Protein AF-A0A6M8VZ41-F1 (afdb_monomer_lite)

Radius of gyration: 33.13 Å; chains: 1; bounding box: 97×58×96 Å

pLDDT: mean 75.39, std 27.72, range [28.45, 98.19]

Structure (mmCIF, N/CA/C/O backbone):
data_AF-A0A6M8VZ41-F1
#
_entry.id   AF-A0A6M8VZ41-F1
#
loop_
_atom_site.group_PDB
_atom_site.id
_atom_site.type_symbol
_atom_site.label_atom_id
_atom_site.label_alt_id
_atom_site.label_comp_id
_atom_site.label_asym_id
_atom_site.label_entity_id
_atom_site.label_seq_id
_atom_site.pdbx_PDB_ins_code
_atom_site.Cartn_x
_atom_site.Cartn_y
_atom_site.Cartn_z
_atom_site.occupancy
_atom_site.B_iso_or_equiv
_atom_site.auth_seq_id
_atom_site.auth_comp_id
_atom_site.auth_asym_id
_atom_site.auth_atom_id
_atom_site.pdbx_PDB_model_num
ATOM 1 N N . MET A 1 1 ? 5.183 15.538 -1.227 1.00 64.31 1 MET A N 1
ATOM 2 C CA . MET A 1 1 ? 4.235 16.646 -0.982 1.00 64.31 1 MET A CA 1
ATOM 3 C C . MET A 1 1 ? 2.904 15.976 -0.745 1.00 64.31 1 MET A C 1
ATOM 5 O O . MET A 1 1 ? 2.583 15.082 -1.517 1.00 64.31 1 MET A O 1
ATOM 9 N N . GLN A 1 2 ? 2.207 16.305 0.338 1.00 82.00 2 GLN A N 1
ATOM 10 C CA . GLN A 1 2 ? 0.874 15.749 0.572 1.00 82.00 2 GLN A CA 1
ATOM 11 C C . GLN A 1 2 ? -0.139 16.524 -0.270 1.00 82.00 2 GLN A C 1
ATOM 13 O O . GLN A 1 2 ? -0.087 17.755 -0.296 1.00 82.00 2 GLN A O 1
ATOM 18 N N . SER A 1 3 ? -1.007 15.808 -0.988 1.00 90.31 3 SER A N 1
ATOM 19 C CA . SER A 1 3 ? -2.129 16.434 -1.692 1.00 90.31 3 SER A CA 1
ATOM 20 C C . SER A 1 3 ? -3.183 16.871 -0.674 1.00 90.31 3 SER A C 1
ATOM 22 O O . SER A 1 3 ? -3.315 16.272 0.396 1.00 90.31 3 SER A O 1
ATOM 24 N N . LYS A 1 4 ? -3.918 17.932 -1.016 1.00 93.25 4 LYS A N 1
ATOM 25 C CA . LYS A 1 4 ? -5.078 18.419 -0.258 1.00 93.25 4 LYS A CA 1
ATOM 26 C C . LYS A 1 4 ? -6.401 17.861 -0.797 1.00 93.25 4 LYS A C 1
ATOM 28 O O . LYS A 1 4 ? -7.455 18.232 -0.291 1.00 93.25 4 LYS A O 1
ATOM 33 N N . ALA A 1 5 ? -6.355 17.003 -1.818 1.00 94.06 5 ALA A N 1
ATOM 34 C CA . ALA A 1 5 ? -7.535 16.383 -2.392 1.00 94.06 5 ALA A CA 1
ATOM 35 C C . ALA A 1 5 ? -8.295 15.570 -1.335 1.00 94.06 5 ALA A C 1
ATOM 37 O O . ALA A 1 5 ? -7.717 14.767 -0.603 1.00 94.06 5 ALA A O 1
ATOM 38 N N . THR A 1 6 ? -9.609 15.768 -1.288 1.00 94.50 6 THR A N 1
ATOM 39 C CA . THR A 1 6 ? -10.521 15.055 -0.383 1.00 94.50 6 THR A CA 1
ATOM 40 C C . THR A 1 6 ? -11.146 13.824 -1.035 1.00 94.50 6 THR A C 1
ATOM 42 O O . THR A 1 6 ? -11.677 12.965 -0.336 1.00 94.50 6 THR A O 1
ATOM 45 N N . THR A 1 7 ? -11.047 13.696 -2.363 1.00 96.94 7 THR A N 1
ATOM 46 C CA . THR A 1 7 ? -11.546 12.550 -3.133 1.00 96.94 7 THR A CA 1
ATOM 47 C C . THR A 1 7 ? -10.451 11.941 -4.000 1.00 96.94 7 THR A C 1
ATOM 49 O O 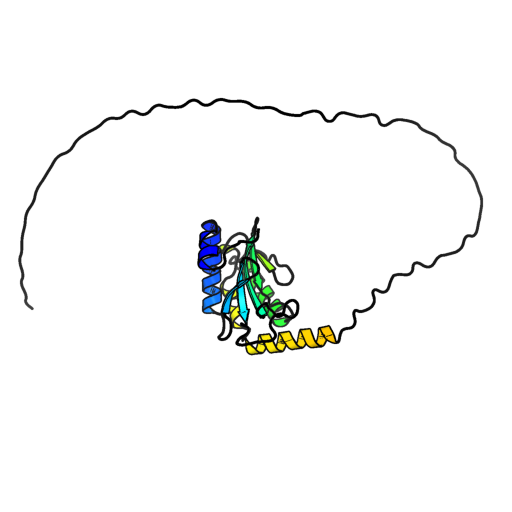. THR A 1 7 ? -9.504 12.620 -4.411 1.00 96.94 7 THR A O 1
ATOM 52 N N . VAL A 1 8 ? -10.592 10.650 -4.309 1.00 97.12 8 VAL A N 1
ATOM 53 C CA . VAL A 1 8 ? -9.652 9.917 -5.169 1.00 97.12 8 VAL A CA 1
ATOM 54 C C . VAL A 1 8 ? -9.641 10.505 -6.578 1.00 97.12 8 VAL A C 1
ATOM 56 O O . VAL A 1 8 ? -8.588 10.654 -7.191 1.00 97.12 8 VAL A O 1
ATOM 59 N N . GLU A 1 9 ? -10.803 10.900 -7.088 1.00 97.12 9 GLU A N 1
ATOM 60 C CA . GLU A 1 9 ? -10.950 11.504 -8.407 1.00 97.12 9 GLU A CA 1
ATOM 61 C C . GLU A 1 9 ? -10.236 12.858 -8.482 1.00 97.12 9 GLU A C 1
ATOM 63 O O . GLU A 1 9 ? -9.557 13.135 -9.471 1.00 97.12 9 GLU A O 1
ATOM 68 N N . ALA A 1 10 ? -10.357 13.693 -7.443 1.00 97.12 10 ALA A N 1
ATOM 69 C CA . ALA A 1 10 ? -9.621 14.952 -7.359 1.00 97.12 10 ALA A CA 1
ATOM 70 C C . ALA A 1 10 ? -8.110 14.700 -7.276 1.00 97.12 10 ALA A C 1
ATOM 72 O O . ALA A 1 10 ? -7.350 15.314 -8.022 1.00 97.12 10 ALA A O 1
ATOM 73 N N . TYR A 1 11 ? -7.685 13.728 -6.461 1.00 97.56 11 TYR A N 1
ATOM 74 C CA . TYR A 1 11 ? -6.278 13.348 -6.346 1.00 97.56 11 TYR A CA 1
ATOM 75 C C . TYR A 1 11 ? -5.686 12.943 -7.697 1.00 97.56 11 TYR A C 1
ATOM 77 O O . TYR A 1 11 ? -4.659 13.474 -8.107 1.00 97.56 11 TYR A O 1
ATOM 85 N N . LEU A 1 12 ? -6.357 12.049 -8.430 1.00 97.12 12 LEU A N 1
ATOM 86 C CA . LEU A 1 12 ? -5.912 11.608 -9.753 1.00 97.12 12 LEU A CA 1
ATOM 87 C C . LEU A 1 12 ? -5.832 12.776 -10.743 1.00 97.12 12 LEU A C 1
ATOM 89 O O . LEU A 1 12 ? -4.863 12.863 -11.497 1.00 97.12 12 LEU A O 1
ATOM 93 N N . LYS A 1 13 ? -6.800 13.703 -10.714 1.00 97.06 13 LYS A N 1
ATOM 94 C CA . LYS A 1 13 ? -6.821 14.897 -11.578 1.00 97.06 13 LYS A CA 1
ATOM 95 C C . LYS A 1 13 ? -5.659 15.861 -11.325 1.00 97.06 13 LYS A C 1
ATOM 97 O O . LYS A 1 13 ? -5.242 16.528 -12.270 1.00 97.06 13 LYS A O 1
ATOM 102 N N . GLU A 1 14 ? -5.129 15.922 -10.107 1.00 95.88 14 GLU A N 1
ATOM 103 C CA . GLU A 1 14 ? -3.967 16.755 -9.760 1.00 95.88 14 GLU A CA 1
ATOM 104 C C . GLU A 1 14 ? -2.632 16.149 -10.224 1.00 95.88 14 GLU A C 1
ATOM 106 O O . GLU A 1 14 ? -1.632 16.861 -10.339 1.00 95.88 14 GLU A O 1
ATOM 111 N N . LEU A 1 15 ? -2.582 14.839 -10.489 1.00 95.81 15 LEU A N 1
ATOM 112 C CA . LEU A 1 15 ? -1.337 14.173 -10.864 1.00 95.81 15 LEU A CA 1
ATOM 113 C C . LEU A 1 15 ? -0.916 14.506 -12.305 1.00 95.81 15 LEU A C 1
ATOM 115 O O . LEU A 1 15 ? -1.772 14.514 -13.199 1.00 95.81 15 LEU A O 1
ATOM 119 N N . PRO A 1 16 ? 0.399 14.662 -12.560 1.00 95.75 16 PRO A N 1
ATOM 120 C CA . PRO A 1 16 ? 0.960 14.604 -13.908 1.00 95.75 16 PRO A CA 1
ATOM 121 C C . PRO A 1 16 ? 0.505 13.344 -14.654 1.00 95.75 16 PRO A C 1
ATOM 123 O O . PRO A 1 16 ? 0.283 12.301 -14.035 1.00 95.75 16 PRO A O 1
ATOM 126 N N . GLU A 1 17 ? 0.352 13.441 -15.974 1.00 96.00 17 GLU A N 1
ATOM 127 C CA . GLU A 1 17 ? -0.266 12.393 -16.797 1.00 96.00 17 GLU A CA 1
ATOM 128 C C . GLU A 1 17 ? 0.435 11.030 -16.670 1.00 96.00 17 GLU A C 1
ATOM 130 O O . GLU A 1 17 ? -0.224 10.005 -16.494 1.00 96.00 17 GLU A O 1
ATOM 135 N N . ASP A 1 18 ? 1.767 11.019 -16.700 1.00 94.06 18 ASP A N 1
ATOM 136 C CA . ASP A 1 18 ? 2.601 9.823 -16.549 1.00 94.06 18 ASP A CA 1
ATOM 137 C C . ASP A 1 18 ? 2.341 9.115 -15.211 1.00 94.06 18 ASP A C 1
ATOM 139 O O . ASP A 1 18 ? 2.127 7.902 -15.154 1.00 94.06 18 ASP A O 1
ATOM 143 N N . ARG A 1 19 ? 2.275 9.889 -14.126 1.00 96.62 19 ARG A N 1
ATOM 144 C CA . ARG A 1 19 ? 2.028 9.364 -12.780 1.00 96.62 19 ARG A CA 1
ATOM 145 C C . ARG A 1 19 ? 0.590 8.925 -12.591 1.00 96.62 19 ARG A C 1
ATOM 147 O O . ARG A 1 19 ? 0.341 7.910 -11.948 1.00 96.62 19 ARG A O 1
ATOM 154 N N . ARG A 1 20 ? -0.358 9.669 -13.160 1.00 97.06 20 ARG A N 1
ATOM 155 C CA . ARG A 1 20 ? -1.779 9.319 -13.137 1.00 97.06 20 ARG A CA 1
ATOM 156 C C . ARG A 1 20 ? -2.000 7.952 -13.766 1.00 97.06 20 ARG A C 1
ATOM 158 O O . ARG A 1 20 ? -2.603 7.105 -13.120 1.00 97.06 20 ARG A O 1
ATOM 165 N N . LYS A 1 21 ? -1.434 7.703 -14.953 1.00 97.06 21 LYS A N 1
ATOM 166 C CA . LYS A 1 21 ? -1.529 6.405 -15.643 1.00 97.06 21 LYS A CA 1
ATOM 167 C C . LYS A 1 21 ? -1.010 5.256 -14.777 1.00 97.06 21 LYS A C 1
ATOM 169 O O . LYS A 1 21 ? -1.690 4.241 -14.630 1.00 97.06 21 LYS A O 1
ATOM 174 N N . ALA A 1 22 ? 0.158 5.427 -14.158 1.00 97.06 22 ALA A N 1
ATOM 175 C CA . ALA A 1 22 ? 0.736 4.410 -13.282 1.00 97.06 22 ALA A CA 1
ATOM 176 C C . ALA A 1 22 ? -0.132 4.143 -12.036 1.00 97.06 22 ALA A C 1
ATOM 178 O O . ALA A 1 22 ? -0.428 2.991 -11.715 1.00 97.06 22 ALA A O 1
ATOM 179 N N . ILE A 1 23 ? -0.588 5.198 -11.354 1.00 97.50 23 ILE A N 1
ATOM 180 C CA . ILE A 1 23 ? -1.432 5.078 -10.157 1.00 97.50 23 ILE A CA 1
ATOM 181 C C . ILE A 1 23 ? -2.812 4.499 -10.499 1.00 97.50 23 ILE A C 1
ATOM 183 O O . ILE A 1 23 ? -3.323 3.678 -9.744 1.00 97.50 23 ILE A O 1
ATOM 187 N N . GLU A 1 24 ? -3.406 4.853 -11.639 1.00 97.94 24 GLU A N 1
ATOM 188 C CA . GLU A 1 24 ? -4.673 4.276 -12.104 1.00 97.94 24 GLU A CA 1
ATOM 189 C C . GLU A 1 24 ? -4.548 2.787 -12.434 1.00 97.94 24 GLU A C 1
ATOM 191 O O . GLU A 1 24 ? -5.447 2.011 -12.105 1.00 97.94 24 GLU A O 1
ATOM 196 N N . ALA A 1 25 ? -3.441 2.364 -13.049 1.00 98.00 25 ALA A N 1
ATOM 197 C CA . ALA A 1 25 ? -3.182 0.951 -13.310 1.00 98.00 25 ALA A CA 1
ATOM 198 C C . ALA A 1 25 ? -3.092 0.152 -12.002 1.00 98.00 25 ALA A C 1
ATOM 200 O O . ALA A 1 25 ? -3.750 -0.879 -11.854 1.00 98.00 25 ALA A O 1
ATOM 201 N N . LEU A 1 26 ? -2.365 0.673 -11.014 1.00 97.94 26 LEU A N 1
ATOM 202 C CA . LEU A 1 26 ? -2.297 0.078 -9.680 1.00 97.94 26 LEU A CA 1
ATOM 203 C C . LEU A 1 26 ? -3.656 0.082 -8.983 1.00 97.94 26 LEU A C 1
ATOM 205 O O . LEU A 1 26 ? -4.070 -0.940 -8.447 1.00 97.94 26 LEU A O 1
ATOM 209 N N . ARG A 1 27 ? -4.405 1.184 -9.054 1.00 97.88 27 ARG A N 1
ATOM 210 C CA . ARG A 1 27 ? -5.765 1.267 -8.508 1.00 97.88 27 ARG A CA 1
ATOM 211 C C . ARG A 1 27 ? -6.666 0.167 -9.071 1.00 97.88 27 ARG A C 1
ATOM 213 O O . ARG A 1 27 ? -7.399 -0.464 -8.316 1.00 97.88 27 ARG A O 1
ATOM 220 N N . LYS A 1 28 ? -6.589 -0.118 -10.376 1.00 98.19 28 LYS A N 1
ATOM 221 C CA . LYS A 1 28 ? -7.338 -1.227 -10.996 1.00 98.19 28 LYS A CA 1
ATOM 222 C C . LYS A 1 28 ? -6.946 -2.583 -10.404 1.00 98.19 28 LYS A C 1
ATOM 224 O O . LYS A 1 28 ? -7.830 -3.381 -10.100 1.00 98.19 28 LYS A O 1
ATOM 229 N N . VAL A 1 29 ? -5.650 -2.833 -10.203 1.00 98.06 29 VAL A N 1
ATOM 230 C CA . VAL A 1 29 ? -5.152 -4.068 -9.568 1.00 98.06 29 VAL A CA 1
ATOM 231 C C . VAL A 1 29 ? -5.687 -4.204 -8.148 1.00 98.06 29 VAL A C 1
ATOM 233 O O . VAL A 1 29 ? -6.176 -5.270 -7.785 1.00 98.06 29 VAL A O 1
ATOM 236 N N . PHE A 1 30 ? -5.654 -3.128 -7.366 1.00 96.50 30 PHE A N 1
ATOM 237 C CA . PHE A 1 30 ? -6.191 -3.122 -6.011 1.00 96.50 30 PHE A CA 1
ATOM 238 C C . PHE A 1 30 ? -7.685 -3.426 -6.020 1.00 96.50 30 PHE A C 1
ATOM 240 O O . PHE A 1 30 ? -8.097 -4.417 -5.434 1.00 96.50 30 PHE A O 1
ATOM 247 N N . LYS A 1 31 ? -8.493 -2.662 -6.763 1.00 96.25 31 LYS A N 1
ATOM 248 C CA . LYS A 1 31 ? -9.952 -2.861 -6.814 1.00 96.25 31 LYS A CA 1
ATOM 249 C C . LYS A 1 31 ? -10.363 -4.255 -7.295 1.00 96.25 31 LYS A C 1
ATOM 251 O O . LYS A 1 31 ? -11.396 -4.749 -6.862 1.00 96.25 31 LYS A O 1
ATOM 256 N N . LYS A 1 32 ? -9.569 -4.896 -8.161 1.00 97.50 32 LYS A N 1
ATOM 257 C CA . LYS A 1 32 ? -9.812 -6.272 -8.624 1.00 97.50 32 LYS A CA 1
ATOM 258 C C . LYS A 1 32 ? -9.537 -7.328 -7.545 1.00 97.50 32 LYS A C 1
ATOM 260 O O . LYS A 1 32 ? -10.190 -8.365 -7.546 1.00 97.50 32 LYS A O 1
ATOM 265 N N . ASN A 1 33 ? -8.552 -7.097 -6.680 1.00 96.81 33 ASN A N 1
ATOM 266 C CA . ASN A 1 33 ? -8.045 -8.103 -5.739 1.00 96.81 33 ASN A CA 1
ATOM 267 C C . ASN A 1 33 ? -8.451 -7.851 -4.284 1.00 96.81 33 ASN A C 1
ATOM 269 O O . ASN A 1 33 ? -8.291 -8.732 -3.442 1.00 96.81 33 ASN A O 1
ATOM 273 N N . LEU A 1 34 ? -8.953 -6.658 -3.977 1.00 94.62 34 LEU A N 1
ATOM 274 C CA . LEU A 1 34 ? -9.337 -6.266 -2.633 1.00 94.62 34 LEU A CA 1
ATOM 275 C C . LEU A 1 34 ? -10.593 -7.030 -2.193 1.00 94.62 34 LEU A C 1
ATOM 277 O O . LEU A 1 34 ? -11.619 -7.016 -2.874 1.00 94.62 34 LEU A O 1
ATOM 281 N N . GLY A 1 35 ? -10.501 -7.706 -1.049 1.00 91.06 35 GLY A N 1
ATOM 282 C CA . GLY A 1 35 ? -11.610 -8.470 -0.483 1.00 91.06 35 GLY A CA 1
ATOM 283 C C . GLY A 1 35 ? -12.770 -7.592 0.003 1.00 91.06 35 GLY A C 1
ATOM 284 O O . GLY A 1 35 ? -12.635 -6.383 0.200 1.00 91.06 35 GLY A O 1
ATOM 285 N N . LYS A 1 36 ? -13.926 -8.220 0.253 1.00 93.38 36 LYS A N 1
ATOM 286 C CA . LYS A 1 36 ? -15.064 -7.555 0.906 1.00 93.38 36 LYS A CA 1
ATOM 287 C C . LYS A 1 36 ? -14.665 -7.067 2.304 1.00 93.38 36 LYS A C 1
ATOM 289 O O . LYS A 1 36 ? -13.917 -7.745 3.003 1.00 93.38 36 LYS A O 1
ATOM 294 N N . GLY A 1 37 ? -15.201 -5.916 2.710 1.00 94.44 37 GLY A N 1
ATOM 295 C CA . GLY A 1 37 ? -14.944 -5.304 4.019 1.00 94.44 37 GLY A CA 1
ATOM 296 C C . GLY A 1 37 ? -13.815 -4.273 4.031 1.00 94.44 37 GLY A C 1
ATOM 297 O O . GLY A 1 37 ? -13.681 -3.550 5.011 1.00 94.44 37 GLY A O 1
ATOM 298 N N . TYR A 1 38 ? -13.052 -4.145 2.947 1.00 97.25 38 TYR A N 1
ATOM 299 C CA . TYR A 1 38 ? -12.169 -3.000 2.743 1.00 97.25 38 TYR A CA 1
ATOM 300 C C . TYR A 1 38 ? -12.876 -1.885 1.973 1.00 97.25 38 TYR A C 1
ATOM 302 O O . TYR A 1 38 ? -13.781 -2.132 1.173 1.00 97.25 38 TYR A O 1
ATOM 310 N N . GLN A 1 39 ? -12.410 -0.657 2.172 1.00 97.12 39 GLN A N 1
ATOM 311 C CA . GLN A 1 39 ? -12.894 0.533 1.489 1.00 97.12 39 GLN A CA 1
ATOM 312 C C . GLN A 1 39 ? -11.726 1.333 0.901 1.00 97.12 39 GLN A C 1
ATOM 314 O O . GLN A 1 39 ? -10.623 1.342 1.446 1.00 97.12 39 GLN A O 1
ATOM 319 N N . GLU A 1 40 ? -11.981 1.988 -0.233 1.00 97.81 40 GLU A N 1
ATOM 320 C CA . GLU A 1 40 ? -11.080 2.950 -0.873 1.00 97.81 40 GLU A CA 1
ATOM 321 C C . GLU A 1 40 ? -11.468 4.376 -0.457 1.00 97.81 40 GLU A C 1
ATOM 323 O O . GLU A 1 40 ? -12.649 4.727 -0.439 1.00 97.81 40 GLU A O 1
ATOM 328 N N . GLY A 1 41 ? -10.475 5.216 -0.171 1.00 96.69 41 GLY A N 1
ATOM 329 C CA . GLY A 1 41 ? -10.687 6.631 0.118 1.00 96.69 41 GLY A CA 1
ATOM 330 C C . GLY A 1 41 ? -9.386 7.424 0.140 1.00 96.69 41 GLY A C 1
ATOM 331 O O . GLY A 1 41 ? -8.323 6.907 -0.196 1.00 96.69 41 GLY A O 1
ATOM 332 N N . MET A 1 42 ? -9.459 8.691 0.542 1.00 96.44 42 MET A N 1
ATOM 333 C CA . MET A 1 42 ? -8.262 9.493 0.796 1.00 96.44 42 MET A CA 1
ATOM 334 C C . MET A 1 42 ? -7.794 9.286 2.237 1.00 96.44 42 MET A C 1
ATOM 336 O O . MET A 1 42 ? -8.565 9.478 3.173 1.00 96.44 42 MET A O 1
ATOM 340 N N . GLN A 1 43 ? -6.522 8.924 2.420 1.00 93.06 43 GLN A N 1
ATOM 341 C CA . GLN A 1 43 ? -5.887 8.785 3.731 1.00 93.06 43 GLN A CA 1
ATOM 342 C C . GLN A 1 43 ? -4.484 9.395 3.683 1.00 93.06 43 GLN A C 1
ATOM 344 O O . GLN A 1 43 ? -3.732 9.151 2.744 1.00 93.06 43 GLN A O 1
ATOM 349 N N . TYR A 1 44 ? -4.122 10.227 4.665 1.00 90.50 44 TYR A N 1
ATOM 350 C CA . TYR A 1 44 ? -2.807 10.893 4.743 1.00 90.50 44 TYR A CA 1
ATOM 351 C C . TYR A 1 44 ? -2.371 11.656 3.465 1.00 90.50 44 TYR A C 1
ATOM 353 O O . TYR A 1 44 ? -1.176 11.761 3.168 1.00 90.50 44 TYR A O 1
ATOM 361 N N . GLY A 1 45 ? -3.329 12.207 2.706 1.00 93.25 45 GLY A N 1
ATOM 362 C CA . GLY A 1 45 ? -3.070 12.974 1.475 1.00 93.25 45 GLY A CA 1
ATOM 363 C C . GLY A 1 45 ? -2.718 12.120 0.249 1.00 93.25 45 GLY A C 1
ATOM 364 O O . GLY A 1 45 ? -2.069 12.612 -0.679 1.00 93.25 45 GLY A O 1
ATOM 365 N N . MET A 1 46 ? -3.098 10.842 0.262 1.00 95.19 46 MET A N 1
ATOM 366 C CA . MET A 1 46 ? -2.902 9.870 -0.816 1.00 95.19 46 MET A CA 1
ATOM 367 C C . MET A 1 46 ? -4.093 8.902 -0.888 1.00 95.19 46 MET A C 1
ATOM 369 O O . MET A 1 46 ? -4.949 8.909 -0.003 1.00 95.19 46 MET A O 1
ATOM 373 N N . ILE A 1 47 ? -4.161 8.073 -1.932 1.00 97.88 47 ILE A N 1
ATOM 374 C CA . ILE A 1 47 ? -5.194 7.033 -2.014 1.00 97.88 47 ILE A CA 1
ATOM 375 C C . ILE A 1 47 ? -4.865 5.975 -0.962 1.00 97.88 47 ILE A C 1
ATOM 377 O O . ILE A 1 47 ? -3.753 5.445 -0.947 1.00 97.88 47 ILE A O 1
ATOM 381 N N . GLY A 1 48 ? -5.820 5.678 -0.093 1.00 97.31 48 GLY A N 1
ATOM 382 C CA . GLY A 1 48 ? -5.733 4.665 0.946 1.00 97.31 48 GLY A CA 1
ATOM 383 C C . GLY A 1 48 ? -6.775 3.572 0.745 1.00 97.31 48 GLY A C 1
ATOM 384 O O . GLY A 1 48 ? -7.879 3.815 0.255 1.00 97.31 48 GLY A O 1
ATOM 385 N N . TYR A 1 49 ? -6.407 2.371 1.165 1.00 97.62 49 TYR A N 1
ATOM 386 C CA . TYR A 1 49 ? -7.293 1.230 1.321 1.00 97.62 49 TYR A CA 1
ATOM 387 C C . TYR A 1 49 ? -7.242 0.819 2.780 1.00 97.62 49 TYR A C 1
ATOM 389 O O . TYR A 1 49 ? -6.155 0.661 3.344 1.00 97.62 49 TYR A O 1
ATOM 397 N N . PHE A 1 50 ? -8.404 0.681 3.397 1.00 97.12 50 PHE A N 1
ATOM 398 C CA . PHE A 1 50 ? -8.513 0.529 4.842 1.00 97.12 50 PHE A CA 1
ATOM 399 C C . PHE A 1 50 ? -9.742 -0.288 5.222 1.00 97.12 50 PHE A C 1
ATOM 401 O O . PHE A 1 50 ? -10.657 -0.472 4.417 1.00 97.12 50 PHE A O 1
ATOM 408 N N . VAL A 1 51 ? -9.761 -0.774 6.459 1.00 97.44 51 VAL A N 1
ATOM 409 C CA . VAL A 1 51 ? -10.964 -1.344 7.071 1.00 97.44 51 VAL A CA 1
ATOM 410 C C . VAL A 1 51 ? -11.750 -0.197 7.716 1.00 97.44 51 VAL A C 1
ATOM 412 O O . VAL A 1 51 ? -11.199 0.483 8.586 1.00 97.44 51 VAL A O 1
ATOM 415 N N . PRO A 1 52 ? -12.995 0.074 7.289 1.00 97.38 52 PRO A N 1
ATOM 416 C CA . PRO A 1 52 ? -13.786 1.173 7.830 1.00 97.38 52 PRO A CA 1
ATOM 417 C C . PRO A 1 52 ? -14.250 0.878 9.263 1.00 97.38 52 PRO A C 1
ATOM 419 O O . PRO A 1 52 ? -14.384 -0.281 9.658 1.00 97.38 52 PRO A O 1
ATOM 422 N N . HIS A 1 53 ? -14.588 1.928 10.019 1.00 96.94 53 HIS A N 1
ATOM 423 C CA . HIS A 1 53 ? -15.094 1.797 11.395 1.00 96.94 53 HIS A CA 1
ATOM 42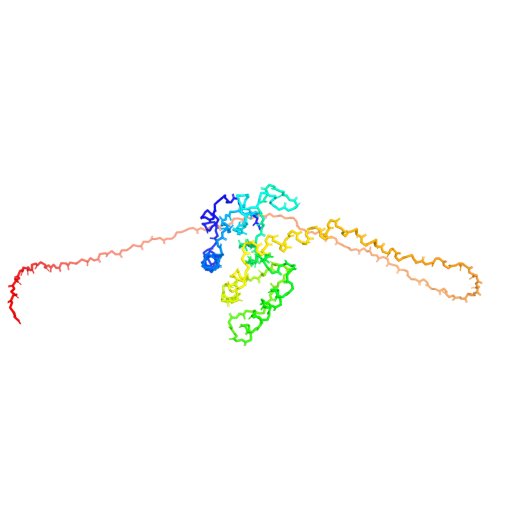4 C C . HIS A 1 53 ? -16.387 0.982 11.509 1.00 96.94 53 HIS A C 1
ATOM 426 O O . HIS A 1 53 ? -16.647 0.393 12.550 1.00 96.94 53 HIS A O 1
ATOM 432 N N . SER A 1 54 ? -17.184 0.902 10.440 1.00 96.88 54 SER A N 1
ATOM 433 C CA . SER A 1 54 ? -18.368 0.037 10.399 1.00 96.88 54 SER A CA 1
ATOM 434 C C . SER A 1 54 ? -18.033 -1.455 10.494 1.00 96.88 54 SER A C 1
ATOM 436 O O . SER A 1 54 ? -18.882 -2.238 10.902 1.00 96.88 54 SER A O 1
ATOM 438 N N . VAL A 1 55 ? -16.814 -1.850 10.111 1.00 96.94 55 VAL A N 1
ATOM 439 C CA . VAL A 1 55 ? -16.315 -3.230 10.198 1.00 96.94 55 VAL A CA 1
ATOM 440 C C . VAL A 1 55 ? -15.404 -3.406 11.413 1.00 96.94 55 VAL A C 1
ATOM 442 O O . VAL A 1 55 ? -15.453 -4.447 12.060 1.00 96.94 55 VAL A O 1
ATOM 445 N N . TYR A 1 56 ? -14.582 -2.403 11.730 1.00 96.62 56 TYR A N 1
ATOM 446 C CA . TYR A 1 56 ? -13.665 -2.427 12.869 1.00 96.62 56 TYR A CA 1
ATOM 447 C C . TYR A 1 56 ? -13.719 -1.096 13.644 1.00 96.62 56 TYR A C 1
ATOM 449 O O . TYR A 1 56 ? -12.981 -0.164 13.303 1.00 96.62 56 TYR A O 1
ATOM 457 N N . PRO A 1 57 ? -14.600 -0.980 14.660 1.00 96.31 57 PRO A N 1
ATOM 458 C CA . PRO A 1 57 ? -14.868 0.280 15.359 1.00 96.31 57 PRO A CA 1
ATOM 459 C C . PRO A 1 57 ? -13.639 0.921 16.009 1.00 96.31 57 PRO A C 1
ATOM 461 O O . PRO A 1 57 ? -13.482 2.138 15.915 1.00 96.31 57 PRO A O 1
ATOM 464 N N . ASP A 1 58 ? -12.738 0.112 16.573 1.00 94.75 58 ASP A N 1
ATOM 465 C CA . ASP A 1 58 ? -11.556 0.570 17.321 1.00 94.75 58 ASP A CA 1
ATOM 466 C C . ASP A 1 58 ? -10.527 1.322 16.461 1.00 94.75 58 ASP A C 1
ATOM 468 O O . ASP A 1 58 ? -9.711 2.083 16.983 1.00 94.75 58 ASP A O 1
ATOM 472 N N . GLY A 1 59 ? -10.557 1.129 15.138 1.00 94.25 59 GLY A N 1
ATOM 473 C CA . GLY A 1 59 ? -9.717 1.877 14.208 1.00 94.25 59 GLY A CA 1
ATOM 474 C C . GLY A 1 59 ? -8.209 1.681 14.396 1.00 94.25 59 GLY A C 1
ATOM 475 O O . GLY A 1 59 ? -7.705 0.656 14.858 1.00 94.25 59 GLY A O 1
ATOM 476 N N . TYR A 1 60 ? -7.429 2.668 13.969 1.00 94.31 60 TYR A N 1
ATOM 477 C CA . TYR A 1 60 ? -5.978 2.596 14.069 1.00 94.31 60 TYR A CA 1
ATOM 478 C C . TYR A 1 60 ? -5.484 2.874 15.500 1.00 94.31 60 TYR A C 1
ATOM 480 O O . TYR A 1 60 ? -5.879 3.837 16.136 1.00 94.31 60 TYR A O 1
ATOM 488 N N . HIS A 1 61 ? -4.536 2.088 16.009 1.00 92.12 61 HIS A N 1
ATOM 489 C CA . HIS A 1 61 ? -4.138 2.118 17.422 1.00 92.12 61 HIS A CA 1
ATOM 490 C C . HIS A 1 61 ? -3.400 3.399 17.819 1.00 92.12 61 HIS A C 1
ATOM 492 O O . HIS A 1 61 ? -3.419 3.782 18.983 1.00 92.12 61 HIS A O 1
ATOM 498 N N . CYS A 1 62 ? -2.727 4.055 16.868 1.00 90.00 62 CYS A N 1
ATOM 499 C CA . CYS A 1 62 ? -2.088 5.346 17.124 1.00 90.00 62 CYS A CA 1
ATOM 500 C C . CYS A 1 62 ? -3.088 6.510 17.068 1.00 90.00 62 CYS A C 1
ATOM 502 O O . CYS A 1 62 ? -2.854 7.535 17.699 1.00 90.00 62 CYS A O 1
ATOM 504 N N . ASP A 1 63 ? -4.153 6.377 16.276 1.00 92.25 63 ASP A N 1
ATOM 505 C CA . ASP A 1 63 ? -5.214 7.376 16.131 1.00 92.25 63 ASP A CA 1
ATOM 506 C C . ASP A 1 63 ? -6.537 6.652 15.837 1.00 92.25 63 ASP A C 1
ATOM 508 O O . ASP A 1 63 ? -6.831 6.376 14.669 1.00 92.25 63 ASP A O 1
ATOM 512 N N . PRO A 1 64 ? -7.335 6.335 16.874 1.00 93.44 64 PRO A N 1
ATOM 513 C CA . PRO A 1 64 ? -8.576 5.572 16.729 1.00 93.44 64 PRO A CA 1
ATOM 514 C C . PRO A 1 64 ? -9.638 6.250 15.863 1.00 93.44 64 PRO A C 1
ATOM 516 O O . PRO A 1 64 ? -10.626 5.620 15.515 1.00 93.44 64 PRO A O 1
ATOM 519 N N . LYS A 1 65 ? -9.466 7.529 15.501 1.00 93.69 65 LYS A N 1
ATOM 520 C CA . LYS A 1 65 ? -10.348 8.216 14.543 1.00 93.69 65 LYS A CA 1
ATOM 521 C C . LYS A 1 65 ? -10.041 7.846 13.094 1.00 93.69 65 LYS A C 1
ATOM 523 O O . LYS A 1 65 ? -10.815 8.185 12.201 1.00 93.69 65 LYS A O 1
ATOM 528 N N . GLN A 1 66 ? -8.882 7.241 12.844 1.00 93.44 66 GLN A N 1
ATOM 529 C CA . GLN A 1 66 ? -8.507 6.753 11.529 1.00 93.44 66 GLN A CA 1
ATOM 530 C C . GLN A 1 66 ? -8.985 5.312 11.356 1.00 93.44 66 GLN A C 1
ATOM 532 O O . GLN A 1 66 ? -8.810 4.493 12.264 1.00 93.44 66 GLN A O 1
ATOM 537 N N . PRO A 1 67 ? -9.501 4.961 10.167 1.00 96.56 67 PRO A N 1
ATOM 538 C CA . PRO A 1 67 ? -9.782 3.573 9.848 1.00 96.56 67 PRO A CA 1
ATOM 539 C C . PRO A 1 67 ? -8.474 2.779 9.805 1.00 96.56 67 PRO A C 1
ATOM 541 O O . PRO A 1 67 ? -7.401 3.334 9.541 1.00 96.56 67 PRO A O 1
ATOM 544 N N . LEU A 1 68 ? -8.563 1.469 10.031 1.00 95.62 68 LEU A N 1
ATOM 545 C CA . LEU A 1 68 ? -7.396 0.591 10.087 1.00 95.62 68 LEU A CA 1
ATOM 546 C C . LEU A 1 68 ? -6.706 0.536 8.704 1.00 95.62 68 LEU A C 1
ATOM 548 O O . LEU A 1 68 ? -7.285 -0.021 7.763 1.00 95.62 68 LEU A O 1
ATOM 552 N N . PRO A 1 69 ? -5.491 1.102 8.546 1.00 95.25 69 PRO A N 1
ATOM 553 C CA . PRO A 1 69 ? -4.835 1.204 7.248 1.00 95.25 69 PRO A CA 1
ATOM 554 C C . PRO A 1 69 ? -4.399 -0.171 6.755 1.00 95.25 69 PRO A C 1
ATOM 556 O O . PRO A 1 69 ? -3.760 -0.911 7.492 1.00 95.25 69 PRO A O 1
ATOM 559 N N . PHE A 1 70 ? -4.675 -0.490 5.494 1.00 95.94 70 PHE A N 1
ATOM 560 C CA . PHE A 1 70 ? -4.289 -1.761 4.879 1.00 95.94 70 PHE A CA 1
ATOM 561 C C . PHE A 1 70 ? -3.250 -1.563 3.773 1.00 95.94 70 PHE A C 1
ATOM 563 O O . PHE A 1 70 ? -2.253 -2.287 3.696 1.00 95.94 70 PHE A O 1
ATOM 570 N N . ALA A 1 71 ? -3.445 -0.554 2.926 1.00 96.69 71 ALA A N 1
ATOM 571 C CA . ALA A 1 71 ? -2.499 -0.204 1.878 1.00 96.69 71 ALA A CA 1
ATOM 572 C C . ALA A 1 71 ? -2.733 1.221 1.346 1.00 96.69 71 ALA A C 1
ATOM 574 O O . ALA A 1 71 ? -3.712 1.871 1.698 1.00 96.69 71 ALA A O 1
ATOM 575 N N . GLY A 1 72 ? -1.853 1.722 0.481 1.00 96.44 72 GLY A N 1
ATOM 576 C CA . GLY A 1 72 ? -2.004 3.043 -0.122 1.00 96.44 72 GLY A CA 1
ATOM 577 C C . GLY A 1 72 ? -1.131 3.277 -1.350 1.00 96.44 72 GLY A C 1
ATOM 578 O O . GLY A 1 72 ? -0.104 2.625 -1.537 1.00 96.44 72 GLY A O 1
ATOM 579 N N . LEU A 1 73 ? -1.544 4.228 -2.187 1.00 97.62 73 LEU A N 1
ATOM 580 C CA . LEU A 1 73 ? -0.879 4.619 -3.429 1.00 97.62 73 LEU A CA 1
ATOM 581 C C . LEU A 1 73 ? -0.559 6.109 -3.386 1.00 97.62 73 LEU A C 1
ATOM 583 O O . LEU A 1 73 ? -1.463 6.939 -3.282 1.00 97.62 73 LEU A O 1
ATOM 587 N N . ALA A 1 74 ? 0.723 6.449 -3.508 1.00 95.81 74 ALA A N 1
ATOM 588 C CA . ALA A 1 74 ? 1.183 7.829 -3.409 1.00 95.81 74 ALA A CA 1
ATOM 589 C C . ALA A 1 74 ? 2.062 8.257 -4.580 1.00 95.81 74 ALA A C 1
ATOM 591 O O . ALA A 1 74 ? 2.912 7.510 -5.058 1.00 95.81 74 ALA A O 1
ATOM 592 N N . SER A 1 75 ? 1.941 9.528 -4.950 1.00 96.38 75 SER A N 1
ATOM 593 C CA . SER A 1 75 ? 2.862 10.255 -5.822 1.00 96.38 75 SER A CA 1
ATOM 594 C C . SER A 1 75 ? 3.729 11.196 -4.978 1.00 96.38 75 SER A C 1
ATOM 596 O O . SER A 1 75 ? 3.293 12.265 -4.551 1.00 96.38 75 SER A O 1
ATOM 598 N N . GLN A 1 76 ? 4.971 10.796 -4.702 1.00 94.31 76 GLN A N 1
ATOM 599 C CA . GLN A 1 76 ? 5.950 11.597 -3.959 1.00 94.31 76 GLN A CA 1
ATOM 600 C C . GLN A 1 76 ? 6.820 12.421 -4.908 1.00 94.31 76 GLN A C 1
ATOM 602 O O . GLN A 1 76 ? 6.838 12.192 -6.110 1.00 94.31 76 GLN A O 1
ATOM 607 N N . LYS A 1 77 ? 7.591 13.389 -4.397 1.00 91.62 77 LYS A N 1
ATOM 608 C CA . LYS A 1 77 ? 8.357 14.329 -5.245 1.00 91.62 77 LYS A CA 1
ATOM 609 C C . LYS A 1 77 ? 9.198 13.616 -6.322 1.00 91.62 77 LYS A C 1
ATOM 611 O O . LYS A 1 77 ? 9.122 13.985 -7.488 1.00 91.62 77 LYS A O 1
ATOM 616 N N . ASN A 1 78 ? 9.909 12.549 -5.947 1.00 93.44 78 ASN A N 1
ATOM 617 C CA . ASN A 1 78 ? 10.893 11.877 -6.810 1.00 93.44 78 ASN A CA 1
ATOM 618 C C . ASN A 1 78 ? 10.498 10.459 -7.266 1.00 93.44 78 ASN A C 1
ATOM 620 O O . ASN A 1 78 ? 11.233 9.849 -8.040 1.00 93.44 78 ASN A O 1
ATOM 624 N N . HIS A 1 79 ? 9.407 9.904 -6.737 1.00 95.25 79 HIS A N 1
ATOM 625 C CA . HIS A 1 79 ? 8.976 8.526 -6.983 1.00 95.25 79 HIS A CA 1
ATOM 626 C C . HIS A 1 79 ? 7.479 8.381 -6.702 1.00 95.25 79 HIS A C 1
ATOM 628 O O . HIS A 1 79 ? 6.887 9.208 -6.010 1.00 95.25 79 HIS A O 1
ATOM 634 N N . MET A 1 80 ? 6.883 7.309 -7.199 1.00 97.06 80 MET A N 1
ATOM 635 C CA . MET A 1 80 ? 5.601 6.800 -6.728 1.00 97.06 80 MET A CA 1
ATOM 636 C C . MET A 1 80 ? 5.849 5.708 -5.687 1.00 97.06 80 MET A C 1
ATOM 638 O O . MET A 1 80 ? 6.920 5.097 -5.656 1.00 97.06 80 MET A O 1
ATOM 642 N N . SER A 1 81 ? 4.892 5.518 -4.785 1.00 96.25 81 SER A N 1
ATOM 643 C CA . SER A 1 81 ? 5.025 4.583 -3.675 1.00 96.25 81 SER A CA 1
ATOM 644 C C . SER A 1 81 ? 3.788 3.713 -3.498 1.00 96.25 81 SER A C 1
ATOM 646 O O . SER A 1 81 ? 2.663 4.213 -3.581 1.00 96.25 81 SER A O 1
ATOM 648 N N . LEU A 1 82 ? 4.025 2.431 -3.213 1.00 96.38 82 LEU A N 1
ATOM 649 C CA . LEU A 1 82 ? 3.046 1.493 -2.673 1.00 96.38 82 LEU A CA 1
ATOM 650 C C . LEU A 1 82 ? 3.290 1.355 -1.173 1.00 96.38 82 LEU A C 1
ATOM 652 O O . LEU A 1 82 ? 4.333 0.858 -0.745 1.00 96.38 82 LEU A O 1
ATOM 656 N N . TYR A 1 83 ? 2.314 1.753 -0.374 1.00 95.44 83 TYR A N 1
ATOM 657 C CA . TYR A 1 83 ? 2.268 1.419 1.041 1.00 95.44 83 TYR A CA 1
ATOM 658 C C . TYR A 1 83 ? 1.501 0.109 1.186 1.00 95.44 83 TYR A C 1
ATOM 660 O O . TYR A 1 83 ? 0.337 0.043 0.816 1.00 95.44 83 TYR A O 1
ATOM 668 N N . MET A 1 84 ? 2.143 -0.935 1.695 1.00 93.81 84 MET A N 1
ATOM 669 C CA . MET A 1 84 ? 1.579 -2.282 1.811 1.00 93.81 84 MET A CA 1
ATOM 670 C C . MET A 1 84 ? 1.631 -2.710 3.279 1.00 93.81 84 MET A C 1
ATOM 672 O O . MET A 1 84 ? 2.584 -3.354 3.710 1.00 93.81 84 MET A O 1
ATOM 676 N N . MET A 1 85 ? 0.630 -2.322 4.077 1.00 91.69 85 MET A N 1
ATOM 677 C CA . MET A 1 85 ? 0.569 -2.736 5.489 1.00 91.69 85 MET A CA 1
ATOM 678 C C . MET A 1 85 ? 0.195 -4.215 5.629 1.00 91.69 85 MET A C 1
ATOM 680 O O . MET A 1 85 ? 0.517 -4.837 6.631 1.00 91.69 85 MET A O 1
ATOM 684 N N . CYS A 1 86 ? -0.411 -4.806 4.602 1.00 86.12 86 CYS A N 1
ATOM 685 C CA . CYS A 1 86 ? -0.749 -6.227 4.532 1.00 86.12 86 CYS A CA 1
ATOM 686 C C . CYS A 1 86 ? 0.458 -7.184 4.563 1.00 86.12 86 CYS A C 1
ATOM 688 O O . CYS A 1 86 ? 0.300 -8.351 4.908 1.00 86.12 86 CYS A O 1
ATOM 690 N N . ILE A 1 87 ? 1.660 -6.700 4.237 1.00 89.56 87 ILE A N 1
ATOM 691 C CA . ILE A 1 87 ? 2.917 -7.460 4.364 1.00 89.56 87 ILE A CA 1
ATOM 692 C C . ILE A 1 87 ? 3.737 -7.026 5.586 1.00 89.56 87 ILE A C 1
ATOM 694 O O . ILE A 1 87 ? 4.861 -7.484 5.781 1.00 89.56 87 ILE A O 1
ATOM 698 N N . TYR A 1 88 ? 3.223 -6.092 6.386 1.00 84.88 88 TYR A N 1
ATOM 699 C CA . TYR A 1 88 ? 3.917 -5.559 7.548 1.00 84.88 88 TYR A CA 1
ATOM 700 C C . TYR A 1 88 ? 3.508 -6.332 8.803 1.00 84.88 88 TYR A C 1
ATOM 702 O O . TYR A 1 88 ? 2.338 -6.338 9.165 1.00 84.88 88 TYR A O 1
ATOM 710 N N . GLY A 1 89 ? 4.472 -6.973 9.470 1.00 76.81 89 GLY A N 1
ATOM 711 C CA . GLY A 1 89 ? 4.225 -7.766 10.684 1.00 76.81 89 GLY A 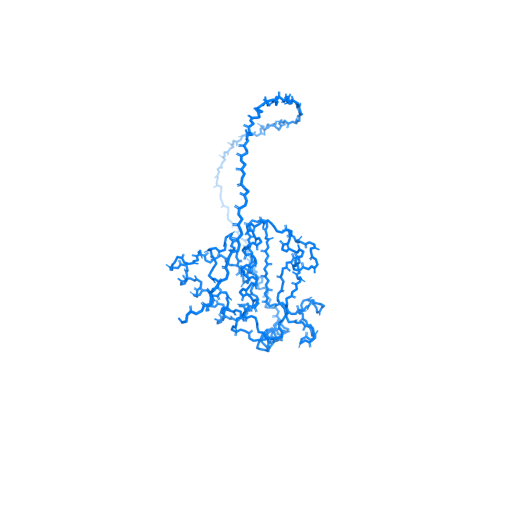CA 1
ATOM 712 C C . GLY A 1 89 ? 3.851 -9.233 10.435 1.00 76.81 89 GLY A C 1
ATOM 713 O O . GLY A 1 89 ? 3.844 -10.013 11.381 1.00 76.81 89 GLY A O 1
ATOM 714 N N . ILE A 1 90 ? 3.627 -9.624 9.173 1.00 84.69 90 ILE A N 1
ATOM 715 C CA . ILE A 1 90 ? 3.402 -11.015 8.755 1.00 84.69 90 ILE A CA 1
ATOM 716 C C . ILE A 1 90 ? 4.579 -11.459 7.883 1.00 84.69 90 ILE A C 1
ATOM 718 O O . ILE A 1 90 ? 4.574 -11.256 6.665 1.00 84.69 90 ILE A O 1
ATOM 722 N N . ASP A 1 91 ? 5.596 -12.058 8.505 1.00 88.25 91 ASP A N 1
ATOM 723 C CA . ASP A 1 91 ? 6.856 -12.409 7.833 1.00 88.25 91 ASP A CA 1
ATOM 724 C C . ASP A 1 91 ? 6.639 -13.326 6.621 1.00 88.25 91 ASP A C 1
ATOM 726 O O . ASP A 1 91 ? 7.205 -13.082 5.558 1.00 88.25 91 ASP A O 1
ATOM 730 N N . GLU A 1 92 ? 5.722 -14.295 6.711 1.00 92.12 92 GLU A N 1
ATOM 731 C CA . GLU A 1 92 ? 5.385 -15.176 5.583 1.00 92.12 92 GLU A CA 1
ATOM 732 C C . GLU A 1 92 ? 4.881 -14.390 4.357 1.00 92.12 92 GLU A C 1
ATOM 734 O O . GLU A 1 92 ? 5.271 -14.657 3.217 1.00 92.12 92 GLU A O 1
ATOM 739 N N . HIS A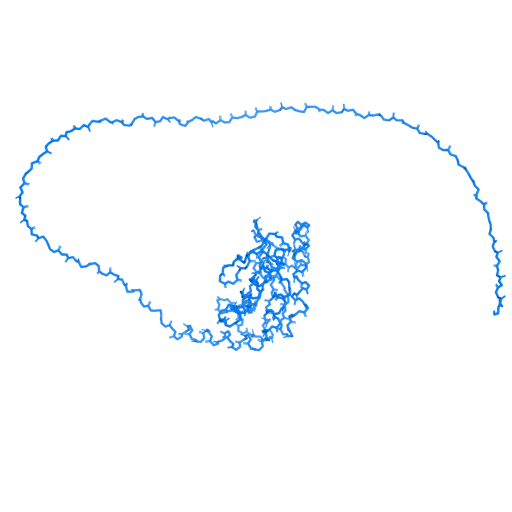 1 93 ? 4.008 -13.400 4.570 1.00 92.50 93 HIS A N 1
ATOM 740 C CA . HIS A 1 93 ? 3.457 -12.591 3.480 1.00 92.50 93 HIS A CA 1
ATOM 741 C C . HIS A 1 93 ? 4.523 -11.682 2.879 1.00 92.50 93 HIS A C 1
ATOM 743 O O . HIS A 1 93 ? 4.608 -11.551 1.654 1.00 92.50 93 HIS A O 1
ATOM 749 N N . ARG A 1 94 ? 5.369 -11.100 3.734 1.00 93.81 94 ARG A N 1
ATOM 750 C CA . ARG A 1 94 ? 6.509 -10.296 3.304 1.00 93.81 94 ARG A CA 1
ATOM 751 C C . ARG A 1 94 ? 7.476 -11.109 2.456 1.00 93.81 94 ARG A C 1
ATOM 753 O O . ARG A 1 94 ? 7.840 -10.668 1.368 1.00 93.81 94 ARG A O 1
ATOM 760 N N . ASP A 1 95 ? 7.861 -12.289 2.918 1.00 94.75 95 ASP A N 1
ATOM 761 C CA . ASP A 1 95 ? 8.832 -13.136 2.233 1.00 94.75 95 ASP A CA 1
ATOM 762 C C . ASP A 1 95 ? 8.306 -13.623 0.891 1.00 94.75 95 ASP A C 1
ATOM 764 O O . ASP A 1 95 ? 9.027 -13.579 -0.109 1.00 94.75 95 ASP A O 1
ATOM 768 N N . ARG A 1 96 ? 7.032 -14.023 0.826 1.00 96.00 96 ARG A N 1
ATOM 769 C CA . ARG A 1 96 ? 6.401 -14.403 -0.440 1.00 96.00 96 ARG A CA 1
ATOM 770 C C . ARG A 1 96 ? 6.361 -13.236 -1.425 1.00 96.00 96 ARG A C 1
ATOM 772 O O . ARG A 1 96 ? 6.671 -13.434 -2.598 1.00 96.00 96 ARG A O 1
ATOM 779 N N . PHE A 1 97 ? 6.020 -12.034 -0.962 1.00 96.81 97 PHE A N 1
ATOM 780 C CA . PHE A 1 97 ? 6.019 -10.836 -1.801 1.00 96.81 97 PHE A CA 1
ATOM 781 C C . PHE A 1 97 ? 7.423 -10.507 -2.326 1.00 96.81 97 PHE A C 1
ATOM 783 O O . PHE A 1 97 ? 7.597 -10.295 -3.525 1.00 96.81 97 PHE A O 1
ATOM 790 N N . VAL A 1 98 ? 8.437 -10.523 -1.454 1.00 96.56 98 VAL A N 1
ATOM 791 C CA . VAL A 1 98 ? 9.833 -10.254 -1.830 1.00 96.56 98 VAL A CA 1
ATOM 792 C C . VAL A 1 98 ? 10.337 -11.284 -2.841 1.00 96.56 98 VAL A C 1
ATOM 794 O O . VAL A 1 98 ? 10.898 -10.894 -3.864 1.00 96.56 98 VAL A O 1
ATOM 797 N N . LYS A 1 99 ? 10.100 -12.580 -2.601 1.00 97.50 99 LYS A N 1
ATOM 798 C CA . LYS A 1 99 ? 10.488 -13.658 -3.525 1.00 97.50 99 LYS A CA 1
ATOM 799 C C . LYS A 1 99 ? 9.784 -13.529 -4.875 1.00 97.50 99 LYS A C 1
ATOM 801 O O . LYS A 1 99 ? 10.441 -13.612 -5.907 1.00 97.50 99 LYS A O 1
ATOM 806 N N . GLY A 1 100 ? 8.474 -13.268 -4.877 1.00 97.88 100 GLY A N 1
ATOM 807 C CA . GLY A 1 100 ? 7.707 -13.054 -6.106 1.00 97.88 100 GLY A CA 1
ATOM 808 C C . GLY A 1 100 ? 8.223 -11.863 -6.913 1.00 97.88 100 GLY A C 1
ATOM 809 O O . GLY A 1 100 ? 8.404 -11.962 -8.124 1.00 97.88 100 GLY A O 1
ATOM 810 N N . TRP A 1 101 ? 8.548 -10.755 -6.241 1.00 97.94 101 TRP A N 1
ATOM 811 C CA . TRP A 1 101 ? 9.127 -9.585 -6.899 1.00 97.94 101 TRP A CA 1
ATOM 812 C C . TRP A 1 101 ? 10.514 -9.882 -7.479 1.00 97.94 101 TRP A C 1
ATOM 814 O O . TRP A 1 101 ? 10.818 -9.478 -8.598 1.00 97.94 101 TRP A O 1
ATOM 824 N N . GLN A 1 102 ? 11.369 -10.584 -6.731 1.00 97.75 102 GLN A N 1
ATOM 825 C CA . GLN A 1 102 ? 12.706 -10.970 -7.192 1.00 97.75 102 GLN A CA 1
ATOM 826 C C . GLN A 1 102 ? 12.647 -11.888 -8.416 1.00 97.75 102 GLN A C 1
ATOM 828 O O . GLN A 1 102 ? 13.403 -11.664 -9.358 1.00 97.75 102 GLN A O 1
ATOM 833 N N . ALA A 1 103 ? 11.730 -12.859 -8.431 1.00 98.12 103 ALA A N 1
ATOM 834 C CA . ALA A 1 103 ? 11.495 -13.718 -9.590 1.00 98.12 103 ALA A CA 1
ATOM 835 C C . ALA A 1 103 ? 11.051 -12.897 -10.811 1.00 98.12 103 ALA A C 1
ATOM 837 O O . ALA A 1 103 ? 11.673 -12.973 -11.867 1.00 98.12 103 ALA A O 1
ATOM 838 N N . ALA A 1 104 ? 10.072 -12.003 -10.641 1.00 97.69 104 ALA A N 1
ATOM 839 C CA . ALA A 1 104 ? 9.637 -11.114 -11.715 1.00 97.69 104 ALA A CA 1
ATOM 840 C C . ALA A 1 104 ? 10.766 -10.208 -12.236 1.00 97.69 104 ALA A C 1
ATOM 842 O O . ALA A 1 104 ? 10.860 -9.958 -13.436 1.00 97.69 104 ALA A O 1
ATOM 843 N N . ALA A 1 105 ? 11.649 -9.734 -11.353 1.00 97.06 105 ALA A N 1
ATOM 844 C CA . ALA A 1 105 ? 12.806 -8.941 -11.750 1.00 97.06 105 ALA A CA 1
ATOM 845 C C . ALA A 1 105 ? 13.847 -9.767 -12.525 1.00 97.06 105 ALA A C 1
ATOM 847 O O . ALA A 1 105 ? 14.423 -9.260 -13.485 1.00 97.06 105 ALA A O 1
ATOM 848 N N . ALA A 1 106 ? 14.069 -11.029 -12.144 1.00 97.31 106 ALA A N 1
ATOM 849 C CA . ALA A 1 106 ? 14.949 -11.946 -12.870 1.00 97.31 106 ALA A CA 1
ATOM 850 C C . ALA A 1 106 ? 14.421 -12.265 -14.281 1.00 97.31 106 ALA A C 1
ATOM 852 O O . ALA A 1 106 ? 15.205 -12.417 -15.211 1.00 97.31 106 ALA A O 1
ATOM 853 N N . GLU A 1 107 ? 13.100 -12.282 -14.452 1.00 96.62 107 GLU A N 1
ATOM 854 C CA . GLU A 1 107 ? 12.419 -12.458 -15.742 1.00 96.62 107 GLU A CA 1
ATOM 855 C C . GLU A 1 107 ? 12.305 -11.156 -16.563 1.00 96.62 107 GLU A C 1
ATOM 857 O O . GLU A 1 107 ? 11.689 -11.142 -17.626 1.00 96.62 107 GLU A O 1
ATOM 862 N N . GLY A 1 108 ? 12.850 -10.035 -16.076 1.00 94.88 108 GLY A N 1
ATOM 863 C CA . GLY A 1 108 ? 12.783 -8.740 -16.763 1.00 94.88 108 GLY A CA 1
ATOM 864 C C . GLY A 1 108 ? 11.412 -8.052 -16.717 1.00 94.88 108 GLY A C 1
ATOM 865 O O . GLY A 1 108 ? 11.208 -7.060 -17.411 1.00 94.88 108 GLY A O 1
ATOM 866 N N . ARG A 1 109 ? 10.480 -8.537 -15.886 1.00 95.56 109 ARG A N 1
ATOM 867 C CA . ARG A 1 109 ? 9.128 -7.972 -15.696 1.00 95.56 109 ARG A CA 1
ATOM 868 C C . ARG A 1 109 ? 9.051 -6.903 -14.603 1.00 95.56 109 ARG A C 1
ATOM 870 O O . ARG A 1 109 ? 7.991 -6.324 -14.389 1.00 95.56 109 ARG A O 1
ATOM 877 N N . ALA A 1 110 ? 10.140 -6.687 -13.869 1.00 96.12 110 ALA A N 1
ATOM 878 C CA . ALA A 1 110 ? 10.222 -5.712 -12.790 1.00 96.12 110 ALA A CA 1
ATOM 879 C C . ALA A 1 110 ? 11.648 -5.183 -12.614 1.00 96.12 110 ALA A C 1
ATOM 881 O O . ALA A 1 110 ? 12.630 -5.815 -13.010 1.00 96.12 110 ALA A O 1
ATOM 882 N N . ARG A 1 111 ? 11.786 -4.043 -11.931 1.00 96.00 111 ARG A N 1
ATOM 883 C CA . ARG A 1 111 ? 13.092 -3.577 -11.449 1.00 96.00 111 ARG A CA 1
ATOM 884 C C . ARG A 1 111 ? 13.424 -4.230 -10.108 1.00 96.00 111 ARG A C 1
ATOM 886 O O . ARG A 1 111 ? 12.543 -4.706 -9.393 1.00 96.00 111 ARG A O 1
ATOM 893 N N . LYS A 1 112 ? 14.708 -4.202 -9.726 1.00 96.62 112 LYS A N 1
ATOM 894 C CA . LYS A 1 112 ? 15.151 -4.567 -8.372 1.00 96.62 112 LYS A CA 1
ATOM 895 C C . LYS A 1 112 ? 14.282 -3.859 -7.326 1.00 96.62 112 LYS A C 1
ATOM 897 O O . LYS A 1 112 ? 14.156 -2.637 -7.359 1.00 96.62 112 LYS A O 1
ATOM 902 N N . LEU A 1 113 ? 13.738 -4.647 -6.402 1.00 96.56 113 LEU A N 1
ATOM 903 C CA . LEU A 1 113 ? 12.874 -4.176 -5.329 1.00 96.56 113 LEU A CA 1
ATOM 904 C C . LEU A 1 113 ? 13.578 -3.110 -4.480 1.00 96.56 113 LEU A C 1
ATOM 906 O O . LEU A 1 113 ? 14.602 -3.382 -3.850 1.00 96.56 113 LEU A O 1
ATOM 910 N N . ASP A 1 114 ? 12.999 -1.914 -4.446 1.00 96.50 114 ASP A N 1
ATOM 911 C CA . ASP A 1 114 ? 13.383 -0.834 -3.543 1.00 96.50 114 ASP A CA 1
ATOM 912 C C . ASP A 1 114 ? 12.271 -0.638 -2.504 1.00 96.50 114 ASP A C 1
ATOM 914 O O . ASP A 1 114 ? 11.256 0.006 -2.777 1.00 96.50 114 ASP A O 1
ATOM 918 N N . MET A 1 115 ? 12.445 -1.216 -1.311 1.00 93.75 115 MET A N 1
ATOM 919 C CA . MET A 1 115 ? 11.443 -1.150 -0.247 1.00 93.75 115 MET A CA 1
ATOM 920 C C . MET A 1 115 ? 12.025 -0.771 1.116 1.00 93.75 115 MET A C 1
ATOM 922 O O . MET A 1 115 ? 13.098 -1.221 1.512 1.00 93.75 115 MET A O 1
ATOM 926 N N . GLY A 1 116 ? 11.268 0.034 1.862 1.00 91.31 116 GLY A N 1
ATOM 927 C CA . GLY A 1 116 ? 11.392 0.144 3.314 1.00 91.31 116 GLY A CA 1
ATOM 928 C C . GLY A 1 116 ? 10.670 -1.006 4.026 1.00 91.31 116 GLY A C 1
ATOM 929 O O . GLY A 1 116 ? 10.460 -2.074 3.460 1.00 91.31 116 GLY A O 1
ATOM 930 N N . LYS A 1 117 ? 10.223 -0.779 5.268 1.00 86.25 117 LYS A N 1
ATOM 931 C CA . LYS A 1 117 ? 9.468 -1.790 6.037 1.00 86.25 117 LYS A CA 1
ATOM 932 C C . LYS A 1 117 ? 8.180 -2.241 5.334 1.00 86.25 117 LYS A C 1
ATOM 934 O O . LYS A 1 117 ? 7.887 -3.427 5.313 1.00 86.25 117 LYS A O 1
ATOM 939 N N . ALA A 1 118 ? 7.452 -1.288 4.758 1.00 88.25 118 ALA A N 1
ATOM 940 C CA . ALA A 1 118 ? 6.156 -1.506 4.111 1.00 88.25 118 ALA A CA 1
ATOM 941 C C . ALA A 1 118 ? 5.910 -0.536 2.937 1.00 88.25 118 ALA A C 1
ATOM 943 O O . ALA A 1 118 ? 4.783 -0.357 2.497 1.00 88.25 118 ALA A O 1
ATOM 944 N N . CYS A 1 119 ? 6.952 0.161 2.478 1.00 93.81 119 CYS A N 1
ATOM 945 C CA . CYS A 1 119 ? 6.869 1.237 1.491 1.00 93.81 119 CYS A CA 1
ATOM 946 C C . CYS A 1 119 ? 7.750 0.862 0.302 1.00 93.81 119 CYS A C 1
ATOM 948 O O . CYS A 1 119 ? 8.972 0.852 0.448 1.00 93.81 119 CYS A O 1
ATOM 950 N N . ILE A 1 120 ? 7.143 0.513 -0.830 1.00 96.75 120 ILE A N 1
ATOM 951 C CA . ILE A 1 120 ? 7.832 0.139 -2.066 1.00 96.75 120 ILE A CA 1
ATOM 952 C C . ILE A 1 120 ? 7.887 1.360 -2.973 1.00 96.75 120 ILE A C 1
ATOM 954 O O . ILE A 1 120 ? 6.855 1.957 -3.265 1.00 96.75 120 ILE A O 1
ATOM 958 N N . ARG A 1 121 ? 9.081 1.725 -3.435 1.00 97.69 121 ARG A N 1
ATOM 959 C CA . ARG A 1 121 ? 9.329 2.925 -4.239 1.00 97.69 121 ARG A CA 1
ATOM 960 C C . ARG A 1 121 ? 9.609 2.536 -5.683 1.00 97.69 121 ARG A C 1
ATOM 962 O O . ARG A 1 121 ? 10.435 1.670 -5.947 1.00 97.69 121 ARG A O 1
ATOM 969 N N . PHE A 1 122 ? 8.960 3.213 -6.620 1.00 97.31 122 PHE A N 1
ATOM 970 C CA . PHE A 1 122 ? 9.143 2.983 -8.052 1.00 97.31 122 PHE A CA 1
ATOM 971 C C . PHE A 1 122 ? 8.994 4.292 -8.831 1.00 97.31 122 PHE A C 1
ATOM 973 O O . PHE A 1 122 ? 8.428 5.270 -8.338 1.00 97.31 122 PHE A O 1
ATOM 980 N N . LYS A 1 123 ? 9.544 4.352 -10.046 1.00 95.88 123 LYS A N 1
ATOM 981 C CA . LYS A 1 123 ? 9.464 5.553 -10.896 1.00 95.88 123 LYS A CA 1
ATOM 982 C C . LYS A 1 123 ? 8.545 5.367 -12.089 1.00 95.88 123 LYS A C 1
ATOM 984 O O . LYS A 1 123 ? 7.932 6.344 -12.506 1.00 95.88 123 LYS A O 1
ATOM 989 N N . LYS A 1 124 ? 8.449 4.147 -12.613 1.00 96.00 124 LYS A N 1
ATOM 990 C CA . LYS A 1 124 ? 7.609 3.817 -13.758 1.00 96.00 124 LYS A CA 1
ATOM 991 C C . LYS A 1 124 ? 6.784 2.568 -13.480 1.00 96.00 124 LYS A C 1
ATOM 993 O O . LYS A 1 124 ? 7.159 1.761 -12.632 1.00 96.00 124 LYS A O 1
ATOM 998 N N . LEU A 1 125 ? 5.653 2.430 -14.163 1.00 96.25 125 LEU A N 1
ATOM 999 C CA . LEU A 1 125 ? 4.748 1.300 -13.956 1.00 96.25 125 LEU A CA 1
ATOM 1000 C C . LEU A 1 125 ? 5.394 -0.023 -14.383 1.00 96.25 125 LEU A C 1
ATOM 1002 O O . LEU A 1 125 ? 5.173 -1.042 -13.743 1.00 96.25 125 LEU A O 1
ATOM 1006 N N . GLU A 1 126 ? 6.227 0.013 -15.420 1.00 95.75 126 GLU A N 1
ATOM 1007 C CA . GLU A 1 126 ? 6.910 -1.154 -15.987 1.00 95.75 126 GLU A CA 1
ATOM 1008 C C . GLU A 1 126 ? 7.952 -1.742 -15.023 1.00 95.75 126 GLU A C 1
ATOM 1010 O O . GLU A 1 126 ? 8.368 -2.885 -15.168 1.00 95.75 126 GLU A O 1
ATOM 1015 N N . ASP A 1 127 ? 8.352 -0.977 -14.003 1.00 95.25 127 ASP A N 1
ATOM 1016 C CA . ASP A 1 127 ? 9.244 -1.448 -12.946 1.00 95.25 127 ASP A CA 1
ATOM 1017 C C . ASP A 1 127 ? 8.506 -2.294 -11.885 1.00 95.25 127 ASP A C 1
ATOM 1019 O O . ASP A 1 127 ? 9.155 -2.813 -10.971 1.00 95.25 127 ASP A O 1
ATOM 1023 N N . VAL A 1 128 ? 7.171 -2.403 -11.967 1.00 97.38 128 VAL A N 1
ATOM 1024 C CA . VAL A 1 128 ? 6.303 -2.990 -10.936 1.00 97.38 128 VAL A CA 1
ATOM 1025 C C . VAL A 1 128 ? 5.595 -4.252 -11.453 1.00 97.38 128 VAL A C 1
ATOM 1027 O O . VAL A 1 128 ? 4.776 -4.163 -12.368 1.00 97.38 128 VAL A O 1
ATOM 1030 N N . PRO A 1 129 ? 5.799 -5.418 -10.813 1.00 97.69 129 PRO A N 1
ATOM 1031 C CA . PRO A 1 129 ? 5.089 -6.644 -11.154 1.00 97.69 129 PRO A CA 1
ATOM 1032 C C . PRO A 1 129 ? 3.665 -6.610 -10.580 1.00 97.69 129 PRO A C 1
ATOM 1034 O O . PRO A 1 129 ? 3.421 -6.925 -9.412 1.00 97.69 129 PRO A O 1
ATOM 1037 N N . LEU A 1 130 ? 2.713 -6.161 -11.401 1.00 97.44 130 LEU A N 1
ATOM 1038 C CA . LEU A 1 130 ? 1.312 -5.964 -11.008 1.00 97.44 130 LEU A CA 1
ATOM 1039 C C . LEU A 1 130 ? 0.612 -7.255 -10.556 1.00 97.44 130 LEU A C 1
ATOM 1041 O O . LEU A 1 130 ? -0.265 -7.207 -9.694 1.00 97.44 130 LEU A O 1
ATOM 1045 N N . ASP A 1 131 ? 1.011 -8.394 -11.112 1.00 97.19 131 ASP A N 1
ATOM 1046 C CA . ASP A 1 131 ? 0.586 -9.735 -10.711 1.00 97.19 131 ASP A CA 1
ATOM 1047 C C . ASP A 1 131 ? 0.961 -10.027 -9.252 1.00 97.19 131 ASP A C 1
ATOM 1049 O O . ASP A 1 131 ? 0.096 -10.358 -8.441 1.00 97.19 131 ASP A O 1
ATOM 1053 N N . VAL A 1 132 ? 2.226 -9.800 -8.889 1.00 97.62 132 VAL A N 1
ATOM 1054 C CA . VAL A 1 132 ? 2.734 -10.022 -7.527 1.00 97.62 132 VAL A CA 1
ATOM 1055 C C . VAL A 1 132 ? 2.039 -9.098 -6.525 1.00 97.62 132 VAL A C 1
ATOM 1057 O O . VAL A 1 132 ? 1.685 -9.524 -5.423 1.00 97.62 132 VAL A O 1
ATOM 1060 N N . VAL A 1 133 ? 1.801 -7.838 -6.906 1.00 97.44 133 VAL A N 1
ATOM 1061 C CA . VAL A 1 133 ? 1.058 -6.874 -6.077 1.00 97.44 133 VAL A CA 1
ATOM 1062 C C . VAL A 1 133 ? -0.388 -7.330 -5.864 1.00 97.44 133 VAL A C 1
ATOM 1064 O O . VAL A 1 133 ? -0.872 -7.314 -4.733 1.00 97.44 133 VAL A O 1
ATOM 1067 N N . GLY A 1 134 ? -1.070 -7.761 -6.927 1.00 96.94 134 GLY A N 1
ATOM 1068 C CA . GLY A 1 134 ? -2.447 -8.248 -6.851 1.00 96.94 134 GLY A CA 1
ATOM 1069 C C . GLY A 1 134 ? -2.592 -9.470 -5.946 1.00 96.94 134 GLY A C 1
ATOM 1070 O O . GLY A 1 134 ? -3.463 -9.489 -5.076 1.00 96.94 134 GLY A O 1
ATOM 1071 N N . GLU A 1 135 ? -1.698 -10.449 -6.090 1.00 96.62 135 GLU A N 1
ATOM 1072 C CA . GLU A 1 135 ? -1.692 -11.660 -5.263 1.00 96.62 135 GLU A CA 1
ATOM 1073 C C . GLU A 1 135 ? -1.442 -11.354 -3.781 1.00 96.62 135 GLU A C 1
ATOM 1075 O O . GLU A 1 135 ? -2.092 -11.937 -2.911 1.00 96.62 135 GLU A O 1
ATOM 1080 N N . ALA A 1 136 ? -0.557 -10.402 -3.468 1.00 95.69 136 ALA A N 1
ATOM 1081 C CA . ALA A 1 136 ? -0.311 -9.990 -2.086 1.00 95.69 136 ALA A CA 1
ATOM 1082 C C . ALA A 1 136 ? -1.554 -9.371 -1.427 1.00 95.69 136 ALA A C 1
ATOM 1084 O O . ALA A 1 136 ? -1.851 -9.674 -0.274 1.00 95.69 136 ALA A O 1
ATOM 1085 N N . ILE A 1 137 ? -2.305 -8.547 -2.162 1.00 95.19 137 ILE A N 1
ATOM 1086 C CA . ILE A 1 137 ? -3.556 -7.938 -1.679 1.00 95.19 137 ILE A CA 1
ATOM 1087 C C . ILE A 1 137 ? -4.623 -9.007 -1.456 1.00 95.19 137 ILE A C 1
ATOM 1089 O O . ILE A 1 137 ? -5.265 -9.040 -0.408 1.00 95.19 137 ILE A O 1
ATOM 1093 N N . LYS A 1 138 ? -4.789 -9.904 -2.431 1.00 95.38 138 LYS A N 1
ATOM 1094 C CA . LYS A 1 138 ? -5.803 -10.962 -2.405 1.00 95.38 138 LYS A CA 1
ATOM 1095 C C . LYS A 1 138 ? -5.599 -11.949 -1.255 1.00 95.38 138 LYS A C 1
ATOM 1097 O O . LYS A 1 138 ? -6.565 -12.520 -0.754 1.00 95.38 138 LYS A O 1
ATOM 1102 N N . ARG A 1 139 ? -4.346 -12.164 -0.844 1.00 93.56 139 ARG A N 1
ATOM 1103 C CA . ARG A 1 139 ? -3.967 -13.143 0.184 1.00 93.56 139 ARG A CA 1
ATOM 1104 C C . ARG A 1 139 ? -4.489 -12.811 1.578 1.00 93.56 139 ARG A C 1
ATOM 1106 O O . ARG A 1 139 ? -4.529 -13.712 2.409 1.00 93.56 139 ARG A O 1
ATOM 1113 N N . VAL A 1 140 ? -4.872 -11.563 1.836 1.00 92.12 140 VAL A N 1
ATOM 1114 C CA . VAL A 1 140 ? -5.205 -11.101 3.185 1.00 92.12 140 VAL A CA 1
ATOM 1115 C C . VAL A 1 140 ? -6.691 -10.726 3.268 1.00 92.12 140 VAL A C 1
ATOM 1117 O O . VAL A 1 140 ? -7.064 -9.602 2.937 1.00 92.12 140 VAL A O 1
ATOM 1120 N N . PRO A 1 141 ? -7.570 -11.652 3.699 1.00 93.62 141 PRO A N 1
ATOM 1121 C CA . PRO A 1 141 ? -8.955 -11.333 4.023 1.00 93.62 141 PRO A CA 1
ATOM 1122 C C . PRO A 1 141 ? -9.056 -10.343 5.189 1.00 93.62 141 PRO A C 1
ATOM 1124 O O . PRO A 1 141 ? -8.272 -10.414 6.135 1.00 93.62 141 PRO A O 1
ATOM 1127 N N . VAL A 1 142 ? -10.095 -9.499 5.179 1.00 95.06 142 VAL A N 1
ATOM 1128 C CA . VAL A 1 142 ? -10.319 -8.461 6.205 1.00 95.06 142 VAL A CA 1
ATOM 1129 C C . VAL A 1 142 ? -10.308 -9.008 7.633 1.00 95.06 142 VAL A C 1
ATOM 1131 O O . VAL A 1 142 ? -9.665 -8.435 8.505 1.00 95.06 142 VAL A O 1
ATOM 1134 N N . LYS A 1 143 ? -10.952 -10.158 7.860 1.00 94.56 143 LYS A N 1
ATOM 1135 C CA . LYS A 1 143 ? -11.033 -10.793 9.179 1.00 94.56 143 LYS A CA 1
ATOM 1136 C C . LYS A 1 143 ? -9.655 -11.234 9.680 1.00 94.56 143 LYS A C 1
ATOM 1138 O O . LYS A 1 143 ? -9.261 -10.858 10.776 1.00 94.56 143 LYS A O 1
ATOM 1143 N N . ALA A 1 144 ? -8.903 -11.949 8.840 1.00 93.31 144 ALA A N 1
ATOM 1144 C CA . ALA A 1 144 ? -7.549 -12.394 9.168 1.00 93.31 144 ALA A CA 1
ATOM 1145 C C . ALA A 1 144 ? -6.604 -11.206 9.414 1.00 93.31 144 ALA A C 1
ATOM 1147 O O . ALA A 1 144 ? -5.728 -11.270 10.274 1.00 93.31 144 ALA A O 1
ATOM 1148 N N . TYR A 1 145 ? -6.803 -10.100 8.687 1.00 94.69 145 TYR A N 1
ATOM 1149 C CA . TYR A 1 145 ? -6.034 -8.880 8.904 1.00 94.69 145 TYR A CA 1
ATOM 1150 C C . TYR A 1 145 ? -6.283 -8.266 10.283 1.00 94.69 145 TYR A C 1
ATOM 1152 O O . TYR A 1 145 ? -5.323 -7.941 10.977 1.00 94.69 145 TYR A O 1
ATOM 1160 N N . ILE A 1 146 ? -7.553 -8.129 10.683 1.00 94.62 146 ILE A N 1
ATOM 1161 C CA . ILE A 1 146 ? -7.939 -7.588 11.995 1.00 94.62 146 ILE A CA 1
ATOM 1162 C C . ILE A 1 146 ? -7.399 -8.479 13.120 1.00 94.62 146 ILE A C 1
ATOM 1164 O O . ILE A 1 146 ? -6.760 -7.977 14.040 1.00 94.62 146 ILE A O 1
ATOM 1168 N N . GLU A 1 147 ? -7.581 -9.799 13.016 1.00 94.12 147 GLU A N 1
ATOM 1169 C CA . GLU A 1 147 ? -7.093 -10.764 14.012 1.00 94.12 147 GLU A CA 1
ATOM 1170 C C . GLU A 1 147 ? -5.574 -10.668 14.202 1.00 94.12 147 GLU A C 1
ATOM 1172 O O . GLU A 1 147 ? -5.078 -10.575 15.330 1.00 94.12 147 GLU A O 1
ATOM 1177 N N . HIS A 1 148 ? -4.820 -10.630 13.098 1.00 92.38 148 HIS A N 1
ATOM 1178 C CA . HIS A 1 148 ? -3.376 -10.444 13.163 1.00 92.38 148 HIS A CA 1
ATOM 1179 C C . HIS A 1 148 ? -3.015 -9.095 13.800 1.00 92.38 148 HIS A C 1
ATOM 1181 O O . HIS A 1 148 ? -2.181 -9.040 14.706 1.00 92.38 148 HIS A O 1
ATOM 1187 N N . TYR A 1 149 ? -3.661 -8.017 13.361 1.00 93.06 149 TYR A N 1
ATOM 1188 C CA . TYR A 1 149 ? -3.411 -6.666 13.848 1.00 93.06 149 TYR A CA 1
ATOM 1189 C C . TYR A 1 149 ? -3.627 -6.536 15.363 1.00 93.06 149 TYR A C 1
ATOM 1191 O O . TYR A 1 149 ? -2.749 -6.040 16.075 1.00 93.06 149 TYR A O 1
ATOM 1199 N N . GLU A 1 150 ? -4.741 -7.052 15.882 1.00 93.38 150 GLU A N 1
ATOM 1200 C CA . GLU A 1 150 ? -5.006 -7.081 17.319 1.00 93.38 150 GLU A CA 1
ATOM 1201 C C . GLU A 1 150 ? -3.969 -7.901 18.089 1.00 93.38 150 GLU A C 1
ATOM 1203 O O . GLU A 1 150 ? -3.545 -7.492 19.173 1.00 93.38 150 GLU A O 1
ATOM 1208 N N . SER A 1 151 ? -3.542 -9.047 17.542 1.00 91.81 151 SER A N 1
ATOM 1209 C CA . SER A 1 151 ? -2.539 -9.904 18.187 1.00 91.81 151 SER A CA 1
ATOM 1210 C C . SER A 1 151 ? -1.218 -9.157 18.396 1.00 91.81 151 SER A C 1
ATOM 1212 O O . SER A 1 151 ? -0.628 -9.229 19.477 1.00 91.81 151 SER A O 1
ATOM 1214 N N . VAL A 1 152 ? -0.797 -8.360 17.407 1.00 89.12 152 VAL A N 1
ATOM 1215 C CA . VAL A 1 152 ? 0.426 -7.555 17.475 1.00 89.12 152 VAL A CA 1
ATOM 1216 C C . VAL A 1 152 ? 0.278 -6.438 18.505 1.00 89.12 152 VAL A C 1
ATOM 1218 O O . VAL A 1 152 ? 1.194 -6.211 19.297 1.00 89.12 152 VAL A O 1
ATOM 1221 N N . ILE A 1 153 ? -0.874 -5.764 18.549 1.00 88.38 153 ILE A N 1
ATOM 1222 C CA . ILE A 1 153 ? -1.098 -4.665 19.499 1.00 88.38 153 ILE A CA 1
ATOM 1223 C C . ILE A 1 153 ? -1.153 -5.175 20.935 1.00 88.38 153 ILE A C 1
ATOM 1225 O O . ILE A 1 153 ? -0.463 -4.621 21.792 1.00 88.38 153 ILE A O 1
ATOM 1229 N N . LYS A 1 154 ? -1.889 -6.261 21.194 1.00 84.88 154 LYS A N 1
ATOM 1230 C CA . LYS A 1 154 ? -1.965 -6.905 22.516 1.00 84.88 154 LYS A CA 1
ATOM 1231 C C . LYS A 1 154 ? -0.572 -7.323 23.003 1.00 84.88 154 LYS A C 1
ATOM 1233 O O . LYS A 1 154 ? -0.202 -7.043 24.142 1.00 84.88 154 LYS A O 1
ATOM 1238 N N . GLN A 1 155 ? 0.252 -7.893 22.121 1.00 75.75 155 GLN A N 1
ATOM 1239 C CA . GLN A 1 155 ? 1.646 -8.230 22.437 1.00 75.75 155 GLN A CA 1
ATOM 1240 C C . GLN A 1 155 ? 2.535 -6.997 22.649 1.00 75.75 155 GLN A C 1
ATOM 1242 O O . GLN A 1 155 ? 3.444 -7.030 23.477 1.00 75.75 155 GLN A O 1
ATOM 1247 N N . SER A 1 156 ? 2.293 -5.903 21.922 1.00 66.94 156 SER A N 1
ATOM 1248 C CA . SER A 1 156 ? 3.043 -4.653 22.087 1.00 66.94 156 SER A CA 1
ATOM 1249 C C . SER A 1 156 ? 2.694 -3.920 23.388 1.00 66.94 156 SER A C 1
ATOM 1251 O O . SER A 1 156 ? 3.591 -3.360 24.010 1.00 66.94 156 SER A O 1
ATOM 1253 N N . GLY A 1 157 ? 1.442 -4.015 23.856 1.00 58.53 157 GLY A N 1
ATOM 1254 C CA . GLY A 1 157 ? 1.014 -3.545 25.178 1.00 58.53 157 GLY A CA 1
ATOM 1255 C C . GLY A 1 157 ? 1.571 -4.388 26.333 1.00 58.53 157 GLY A C 1
ATOM 1256 O O . GLY A 1 157 ? 1.778 -3.871 27.426 1.00 58.53 157 GLY A O 1
ATOM 1257 N N . ALA A 1 158 ? 1.889 -5.662 26.079 1.00 44.75 158 ALA A N 1
ATOM 1258 C CA . ALA A 1 158 ? 2.559 -6.556 27.027 1.00 44.75 158 ALA A CA 1
ATOM 1259 C C . ALA A 1 158 ? 4.101 -6.483 26.969 1.00 44.75 158 ALA A C 1
ATOM 1261 O O . ALA A 1 158 ? 4.788 -6.925 27.894 1.00 44.75 158 ALA A O 1
ATOM 1262 N N . ARG A 1 159 ? 4.686 -5.912 25.906 1.00 41.88 159 ARG A N 1
ATOM 1263 C CA . ARG A 1 159 ? 6.136 -5.700 25.796 1.00 41.88 159 ARG A CA 1
ATOM 1264 C C . ARG A 1 159 ? 6.532 -4.388 26.467 1.00 41.88 159 ARG A C 1
ATOM 1266 O O . ARG A 1 159 ? 6.623 -3.341 25.833 1.00 41.88 159 ARG A O 1
ATOM 1273 N N . LYS A 1 160 ? 6.885 -4.476 27.754 1.00 34.47 160 LYS A N 1
ATOM 1274 C CA . LYS A 1 160 ? 7.738 -3.474 28.415 1.00 34.47 160 LYS A CA 1
ATOM 1275 C C . LYS A 1 160 ? 8.964 -3.223 27.518 1.00 34.47 160 LYS A C 1
ATOM 1277 O O . LYS A 1 160 ? 9.587 -4.201 27.094 1.00 34.47 160 LYS A O 1
ATOM 1282 N N . PRO A 1 161 ? 9.334 -1.968 27.201 1.00 42.91 161 PRO A N 1
ATOM 1283 C CA . PRO A 1 161 ? 10.524 -1.717 26.405 1.00 42.91 161 PRO A CA 1
ATOM 1284 C C . PRO A 1 161 ? 11.722 -2.328 27.129 1.00 42.91 161 PRO A C 1
ATOM 1286 O O . PRO A 1 161 ? 11.982 -2.010 28.292 1.00 42.91 161 PRO A O 1
ATOM 1289 N N . ALA A 1 162 ? 12.430 -3.230 26.446 1.00 39.03 162 ALA A N 1
ATOM 1290 C CA . ALA A 1 162 ? 13.721 -3.712 26.900 1.00 39.03 162 ALA A CA 1
ATOM 1291 C C . ALA A 1 162 ? 14.583 -2.478 27.172 1.00 39.03 162 ALA A C 1
ATOM 1293 O O . ALA A 1 162 ? 14.857 -1.684 26.266 1.00 39.03 162 ALA A O 1
ATOM 1294 N N . ALA A 1 163 ? 14.924 -2.278 28.445 1.00 39.94 163 ALA A N 1
ATOM 1295 C CA . ALA A 1 163 ? 15.766 -1.186 28.881 1.00 39.94 163 ALA A CA 1
ATOM 1296 C C . ALA A 1 163 ? 17.009 -1.162 27.988 1.00 39.94 163 ALA A C 1
ATOM 1298 O O . ALA A 1 163 ? 17.709 -2.170 27.859 1.00 39.94 163 ALA A O 1
ATOM 1299 N N . LYS A 1 164 ? 17.274 -0.012 27.357 1.00 40.19 164 LYS A N 1
ATOM 1300 C CA . LYS A 1 164 ? 18.576 0.265 26.755 1.00 40.19 164 LYS A CA 1
ATOM 1301 C C . LYS A 1 164 ? 19.611 -0.008 27.841 1.00 40.19 164 LYS A C 1
ATOM 1303 O O . LYS A 1 164 ? 19.716 0.758 28.795 1.00 40.19 164 LYS A O 1
ATOM 1308 N N . LYS A 1 165 ? 20.347 -1.112 27.708 1.00 33.75 165 LYS A N 1
ATOM 1309 C CA . LYS A 1 165 ? 21.524 -1.397 28.520 1.00 33.75 165 LYS A CA 1
ATOM 1310 C C . LYS A 1 165 ? 22.528 -0.304 28.163 1.00 33.75 165 LYS A C 1
ATOM 1312 O O . LYS A 1 165 ? 23.196 -0.377 27.135 1.00 33.75 165 LYS A O 1
ATOM 1317 N N . ALA A 1 166 ? 22.531 0.771 28.948 1.00 34.97 166 ALA A N 1
ATOM 1318 C CA . ALA A 1 166 ? 23.563 1.783 28.890 1.00 34.97 166 ALA A CA 1
ATOM 1319 C C . ALA A 1 166 ? 24.886 1.047 29.106 1.00 34.97 166 ALA A C 1
ATOM 1321 O O . ALA A 1 166 ? 25.096 0.427 30.149 1.00 34.97 166 ALA A O 1
ATOM 1322 N N . ALA A 1 167 ? 25.737 1.043 28.083 1.00 36.66 167 ALA A N 1
ATOM 1323 C CA . ALA A 1 167 ? 27.101 0.573 28.204 1.00 36.66 167 ALA A CA 1
ATOM 1324 C C . ALA A 1 167 ? 27.821 1.520 29.171 1.00 36.66 167 ALA A C 1
ATOM 1326 O O . ALA A 1 167 ? 28.324 2.573 28.783 1.00 36.66 167 ALA A O 1
ATOM 1327 N N . GLY A 1 168 ? 27.800 1.167 30.456 1.00 32.34 168 GLY A N 1
ATOM 1328 C CA . GLY A 1 168 ? 28.658 1.759 31.464 1.00 32.34 168 GLY A CA 1
ATOM 1329 C C . GLY A 1 168 ? 30.101 1.459 31.086 1.00 32.34 168 GLY A C 1
ATOM 1330 O O . GLY A 1 168 ? 30.540 0.314 31.139 1.00 32.34 168 GLY A O 1
ATOM 1331 N N . LYS A 1 169 ? 30.828 2.491 30.665 1.00 35.03 169 LYS A N 1
ATOM 1332 C CA . LYS A 1 169 ? 32.284 2.458 30.543 1.00 35.03 169 LYS A CA 1
ATOM 1333 C C . LYS A 1 169 ? 32.854 2.498 31.969 1.00 35.03 169 LYS A C 1
ATOM 1335 O O . LYS A 1 169 ? 32.597 3.488 32.655 1.00 35.03 169 LYS A O 1
ATOM 1340 N N . PRO A 1 170 ? 33.587 1.479 32.456 1.00 36.00 170 PRO A N 1
ATOM 1341 C CA . PRO A 1 170 ? 34.168 1.548 33.787 1.00 36.00 170 PRO A CA 1
ATOM 1342 C C . PRO A 1 170 ? 35.311 2.563 33.793 1.00 36.00 170 PRO A C 1
ATOM 1344 O O . PRO A 1 170 ? 36.201 2.531 32.941 1.00 36.00 170 PRO A O 1
ATOM 1347 N N . ALA A 1 171 ? 35.272 3.467 34.767 1.00 33.19 171 ALA A N 1
ATOM 1348 C CA . ALA A 1 171 ? 36.382 4.330 35.120 1.00 33.19 171 ALA A CA 1
ATOM 1349 C C . ALA A 1 171 ? 37.531 3.477 35.684 1.00 33.19 171 ALA A C 1
ATOM 1351 O O . ALA A 1 171 ? 37.363 2.804 36.699 1.00 33.19 171 ALA A O 1
ATOM 1352 N N . ALA A 1 172 ? 38.700 3.525 35.043 1.00 37.00 172 ALA A N 1
ATOM 1353 C CA . ALA A 1 172 ? 39.942 2.996 35.595 1.00 37.00 172 ALA A CA 1
ATOM 1354 C C . ALA A 1 172 ? 40.814 4.153 36.103 1.00 37.00 172 ALA A C 1
ATOM 1356 O O . ALA A 1 172 ? 41.024 5.157 35.420 1.00 37.00 172 ALA A O 1
ATOM 1357 N N . LYS A 1 173 ? 41.256 3.994 37.352 1.00 34.19 173 LYS A N 1
ATOM 1358 C CA . LYS A 1 173 ? 42.049 4.913 38.171 1.00 34.19 173 LYS A CA 1
ATOM 1359 C C . LYS A 1 173 ? 43.412 5.257 37.556 1.00 34.19 173 LYS A C 1
ATOM 1361 O O . LYS A 1 173 ? 44.047 4.438 36.903 1.00 34.19 173 LYS A O 1
ATOM 1366 N N . LYS A 1 174 ? 43.875 6.467 37.893 1.00 32.31 174 LYS A N 1
ATOM 1367 C CA . LYS A 1 174 ? 45.262 6.948 37.792 1.00 32.31 174 LYS A CA 1
ATOM 1368 C C . LYS A 1 174 ? 46.254 5.984 38.461 1.00 32.31 174 LYS A C 1
ATOM 1370 O O . LYS A 1 174 ? 46.079 5.660 39.632 1.00 32.31 174 LYS A O 1
ATOM 1375 N N . SER A 1 175 ? 47.375 5.731 37.792 1.00 33.06 175 SER A N 1
ATOM 1376 C CA . SER A 1 175 ? 48.689 5.591 38.432 1.00 33.06 175 SER A CA 1
ATOM 1377 C C . SER A 1 175 ? 49.752 6.241 37.546 1.00 33.06 175 SER A C 1
ATOM 1379 O O . SER A 1 175 ? 49.754 6.078 36.328 1.00 33.06 175 SER A O 1
ATOM 1381 N N . ALA A 1 176 ? 50.605 7.045 38.171 1.00 32.09 176 ALA A N 1
ATOM 1382 C CA . ALA A 1 176 ? 51.642 7.848 37.547 1.00 32.09 176 ALA A CA 1
ATOM 1383 C C . ALA A 1 176 ? 52.891 7.021 37.201 1.00 32.09 176 ALA A C 1
ATOM 1385 O O . ALA A 1 176 ? 53.308 6.185 37.994 1.00 32.09 176 ALA A O 1
ATOM 1386 N N . ALA A 1 177 ? 53.547 7.349 36.084 1.00 36.12 177 ALA A N 1
ATOM 1387 C CA . ALA A 1 177 ? 54.984 7.153 35.898 1.00 36.12 177 ALA A CA 1
ATOM 1388 C C . ALA A 1 177 ? 55.521 8.202 34.906 1.00 36.12 177 ALA A C 1
ATOM 1390 O O . ALA A 1 177 ? 55.017 8.357 33.796 1.00 36.12 177 ALA A O 1
ATOM 1391 N N . ARG A 1 178 ? 56.521 8.967 35.354 1.00 31.80 178 ARG A N 1
ATOM 1392 C CA . ARG A 1 178 ? 57.280 9.979 34.601 1.00 31.80 178 ARG A CA 1
ATOM 1393 C C . ARG A 1 178 ? 58.288 9.314 33.652 1.00 31.80 178 ARG A C 1
ATOM 1395 O O . ARG A 1 178 ? 59.015 8.444 34.115 1.00 31.80 178 ARG A O 1
ATOM 1402 N N . LYS A 1 179 ? 58.496 9.870 32.448 1.00 31.05 179 LYS A N 1
ATOM 1403 C CA . LYS A 1 179 ? 59.803 10.417 32.000 1.00 31.05 179 LYS A CA 1
ATOM 1404 C C . LYS A 1 179 ? 59.676 11.208 30.685 1.00 31.05 179 LYS A C 1
ATOM 1406 O O . LYS A 1 179 ? 58.851 10.893 29.840 1.00 31.05 179 LYS A O 1
ATOM 1411 N N . ALA A 1 180 ? 60.490 12.262 30.600 1.00 31.98 180 ALA A N 1
ATOM 1412 C CA . ALA A 1 180 ? 60.669 13.241 29.519 1.00 31.98 180 ALA A CA 1
ATOM 1413 C C . ALA A 1 180 ? 61.117 12.589 28.185 1.00 31.98 180 ALA A C 1
ATOM 1415 O O . ALA A 1 180 ? 61.568 11.452 28.211 1.00 31.98 180 ALA A O 1
ATOM 1416 N N . THR A 1 181 ? 61.019 13.192 26.995 1.00 31.22 181 THR A N 1
ATOM 1417 C CA . THR A 1 181 ? 61.555 14.484 26.508 1.00 31.22 181 THR A CA 1
ATOM 1418 C C . THR A 1 181 ? 60.974 14.787 25.106 1.00 31.22 181 THR A C 1
ATOM 1420 O O . THR A 1 181 ? 60.533 13.872 24.419 1.00 31.22 181 THR A O 1
ATOM 1423 N N . GLY A 1 182 ? 61.033 16.045 24.633 1.00 32.94 182 GLY A N 1
ATOM 1424 C CA . GLY A 1 182 ? 60.976 16.333 23.184 1.00 32.94 182 GLY A CA 1
ATOM 1425 C C . GLY A 1 182 ? 60.221 17.595 22.756 1.00 32.94 182 GLY A C 1
ATOM 1426 O O . GLY A 1 182 ? 59.049 17.553 22.409 1.00 32.94 182 GLY A O 1
ATOM 1427 N N . LYS A 1 183 ? 60.928 18.725 22.739 1.00 32.09 183 LYS A N 1
ATOM 1428 C CA . LYS A 1 183 ? 60.523 20.050 22.236 1.00 32.09 183 LYS A CA 1
ATOM 1429 C C . LYS A 1 183 ? 60.510 20.054 20.691 1.00 32.09 183 LYS A C 1
ATOM 1431 O O . LYS A 1 183 ? 61.546 19.726 20.124 1.00 32.09 183 LYS A O 1
ATOM 1436 N N . LYS A 1 184 ? 59.457 20.551 20.017 1.00 30.70 184 LYS A N 1
ATOM 1437 C CA . LYS A 1 184 ? 59.607 21.442 18.837 1.00 30.70 184 LYS A CA 1
ATOM 1438 C C . LYS A 1 184 ? 58.305 22.156 18.450 1.00 30.70 184 LYS A C 1
ATOM 1440 O O . LYS A 1 184 ? 57.264 21.540 18.272 1.00 30.70 184 LYS A O 1
ATOM 1445 N N . ALA A 1 185 ? 58.416 23.473 18.312 1.00 31.19 185 ALA A N 1
ATOM 1446 C CA . ALA A 1 185 ? 57.406 24.407 17.828 1.00 31.19 185 ALA A CA 1
ATOM 1447 C C . ALA A 1 185 ? 57.356 24.467 16.289 1.00 31.19 185 ALA A C 1
ATOM 1449 O O . ALA A 1 185 ? 58.375 24.219 15.653 1.00 31.19 185 ALA A O 1
ATOM 1450 N N . THR A 1 186 ? 56.214 24.873 15.719 1.00 33.44 186 THR A N 1
ATOM 1451 C CA . THR A 1 186 ? 56.050 25.681 14.478 1.00 33.44 186 THR A CA 1
ATOM 1452 C C . THR A 1 186 ? 54.565 26.098 14.381 1.00 33.44 186 THR A C 1
ATOM 1454 O O . THR A 1 186 ? 53.685 25.258 14.490 1.00 33.44 186 THR A O 1
ATOM 1457 N N . THR A 1 187 ? 54.203 27.365 14.611 1.00 30.64 187 THR A N 1
ATOM 1458 C CA . THR A 1 187 ? 54.043 28.500 13.670 1.00 30.64 187 THR A CA 1
ATOM 1459 C C . THR A 1 187 ? 52.936 28.405 12.601 1.00 30.64 187 THR A C 1
ATOM 1461 O O . THR A 1 187 ? 52.920 27.518 11.761 1.00 30.64 187 THR A O 1
ATOM 1464 N N . LYS A 1 188 ? 52.148 29.500 12.574 1.00 32.03 188 LYS A N 1
ATOM 1465 C CA . LYS A 1 188 ? 51.425 30.157 11.458 1.00 32.03 188 LYS A CA 1
ATOM 1466 C C . LYS A 1 188 ? 49.976 29.750 11.106 1.00 32.03 188 LYS A C 1
ATOM 1468 O O . LYS A 1 188 ? 49.718 28.798 10.391 1.00 32.03 188 LYS A O 1
ATOM 1473 N N . LYS A 1 189 ? 49.081 30.687 11.464 1.00 29.03 189 LYS A N 1
ATOM 1474 C CA . LYS A 1 189 ? 48.331 31.592 10.558 1.00 29.03 189 LYS A CA 1
ATOM 1475 C C . LYS A 1 189 ? 47.402 30.935 9.524 1.00 29.03 189 LYS A C 1
ATOM 1477 O O . LYS A 1 189 ? 47.846 30.546 8.451 1.00 29.03 189 LYS A O 1
ATOM 1482 N N . SER A 1 190 ? 46.093 31.028 9.765 1.00 31.05 190 SER A N 1
ATOM 1483 C CA . SER A 1 190 ? 45.065 30.999 8.719 1.00 31.05 190 SER A CA 1
ATOM 1484 C C . SER A 1 190 ? 44.396 32.377 8.596 1.00 31.05 190 SER A C 1
ATOM 1486 O O . SER A 1 190 ? 43.639 32.829 9.448 1.00 31.05 190 SER A O 1
ATOM 1488 N N . THR A 1 191 ? 44.711 33.065 7.502 1.00 31.81 191 THR A N 1
ATOM 1489 C CA . THR A 1 191 ? 43.942 34.181 6.935 1.00 31.81 191 THR A CA 1
ATOM 1490 C C . THR A 1 191 ? 43.552 33.773 5.523 1.00 31.81 191 THR A C 1
ATOM 1492 O O . THR A 1 191 ? 44.458 33.589 4.714 1.00 31.81 191 THR A O 1
ATOM 1495 N N . ALA A 1 192 ? 42.257 33.649 5.228 1.00 34.53 192 ALA A N 1
ATOM 1496 C CA . ALA A 1 192 ? 41.661 33.661 3.882 1.00 34.53 192 ALA A CA 1
ATOM 1497 C C . ALA A 1 192 ? 40.157 33.364 3.994 1.00 34.53 192 ALA A C 1
ATOM 1499 O O . ALA A 1 192 ? 39.770 32.525 4.796 1.00 34.53 192 ALA A O 1
ATOM 1500 N N . LYS A 1 193 ? 39.250 33.897 3.180 1.00 33.03 193 LYS A N 1
ATOM 1501 C CA . LYS A 1 193 ? 39.165 35.113 2.359 1.00 33.03 193 LYS A CA 1
ATOM 1502 C C . LYS A 1 193 ? 37.711 35.105 1.860 1.00 33.03 193 LYS A C 1
ATOM 1504 O O . LYS A 1 193 ? 37.228 34.064 1.435 1.00 33.03 193 LYS A O 1
ATOM 1509 N N . ASN A 1 194 ? 37.067 36.263 1.929 1.00 31.84 194 ASN A N 1
ATOM 1510 C CA . ASN A 1 194 ? 35.989 36.776 1.079 1.00 31.84 194 ASN A CA 1
ATOM 1511 C C . ASN A 1 194 ? 34.982 35.807 0.433 1.00 31.84 194 ASN A C 1
ATOM 1513 O O . ASN A 1 194 ? 35.243 35.192 -0.597 1.00 31.84 194 ASN A O 1
ATOM 1517 N N . ALA A 1 195 ? 33.748 35.888 0.938 1.00 29.50 195 ALA A N 1
ATOM 1518 C CA . ALA A 1 195 ? 32.541 35.728 0.141 1.00 29.50 195 ALA A CA 1
ATOM 1519 C C . ALA A 1 195 ? 32.254 37.039 -0.613 1.00 29.50 195 ALA A C 1
ATOM 1521 O O . ALA A 1 195 ? 32.064 38.089 0.001 1.00 29.50 195 ALA A O 1
ATOM 1522 N N . ALA A 1 196 ? 32.198 36.974 -1.940 1.00 31.05 196 ALA A N 1
ATOM 1523 C CA . ALA A 1 196 ? 31.680 38.037 -2.788 1.00 31.05 196 ALA A CA 1
ATOM 1524 C C . ALA A 1 196 ? 30.760 37.419 -3.840 1.00 31.05 196 ALA A C 1
ATOM 1526 O O . ALA A 1 196 ? 31.211 36.621 -4.656 1.00 31.05 196 ALA A O 1
ATOM 1527 N N . SER A 1 197 ? 29.472 37.769 -3.798 1.00 31.41 197 SER A N 1
ATOM 1528 C CA . SER A 1 197 ? 28.711 38.327 -4.933 1.00 31.41 197 SER A CA 1
ATOM 1529 C C . SER A 1 197 ? 27.205 38.332 -4.631 1.00 31.41 197 SER A C 1
ATOM 1531 O O . SER A 1 197 ? 26.542 37.305 -4.509 1.00 31.41 197 SER A O 1
ATOM 1533 N N . LYS A 1 198 ? 26.662 39.547 -4.504 1.00 33.22 198 LYS A N 1
ATOM 1534 C CA . LYS A 1 198 ? 25.234 39.867 -4.471 1.00 33.22 198 LYS A CA 1
ATOM 1535 C C . LYS A 1 198 ? 24.900 40.556 -5.805 1.00 33.22 198 LYS A C 1
ATOM 1537 O O . LYS A 1 198 ? 25.479 41.592 -6.091 1.00 33.22 198 LYS A O 1
ATOM 1542 N N . LYS A 1 199 ? 23.902 40.003 -6.509 1.00 29.72 199 LYS A N 1
ATOM 1543 C CA . LYS A 1 199 ? 22.731 40.690 -7.107 1.00 29.72 199 LYS A CA 1
ATOM 1544 C C . LYS A 1 199 ? 22.908 41.603 -8.356 1.00 29.72 199 LYS A C 1
ATOM 1546 O O . LYS A 1 199 ? 23.597 42.608 -8.299 1.00 29.72 199 LYS A O 1
ATOM 1551 N N . VAL A 1 200 ? 22.082 41.330 -9.385 1.00 30.06 200 VAL A N 1
ATOM 1552 C CA . VAL A 1 200 ? 21.049 42.202 -10.034 1.00 30.06 200 VAL A CA 1
ATOM 1553 C C . VAL A 1 200 ? 20.985 42.084 -11.581 1.00 30.06 200 VAL A C 1
ATOM 1555 O O . VAL A 1 200 ? 21.934 42.395 -12.281 1.00 30.06 200 VAL A O 1
ATOM 1558 N N . ALA A 1 201 ? 19.796 41.658 -12.046 1.00 28.45 201 ALA A N 1
ATOM 1559 C CA . ALA A 1 201 ? 18.966 42.007 -13.224 1.00 28.45 201 ALA A CA 1
ATOM 1560 C C . ALA A 1 201 ? 19.534 42.702 -14.490 1.00 28.45 201 ALA A C 1
ATOM 1562 O O . ALA A 1 201 ? 20.166 43.743 -14.386 1.00 28.45 201 ALA A O 1
ATOM 1563 N N . ALA A 1 202 ? 19.065 42.287 -15.687 1.00 29.88 202 ALA A N 1
ATOM 1564 C CA . ALA A 1 202 ? 17.964 42.940 -16.442 1.00 29.88 202 ALA A CA 1
ATOM 1565 C C . ALA A 1 202 ? 17.872 42.535 -17.946 1.00 29.88 202 ALA A C 1
ATOM 1567 O O . ALA A 1 202 ? 18.874 42.468 -18.640 1.00 29.88 202 ALA A O 1
ATOM 1568 N N . LYS A 1 203 ? 16.618 42.373 -18.420 1.00 30.83 203 LYS A N 1
ATOM 1569 C CA . LYS A 1 203 ? 16.012 42.693 -19.747 1.00 30.83 203 LYS A CA 1
ATOM 1570 C C . LYS A 1 203 ? 16.712 42.311 -21.078 1.00 30.83 203 LYS A C 1
ATOM 1572 O O . LYS A 1 203 ? 17.693 42.939 -21.444 1.00 30.83 203 LYS A O 1
ATOM 1577 N N . LYS A 1 204 ? 16.003 41.554 -21.942 1.00 32.28 204 LYS A N 1
ATOM 1578 C CA . LYS A 1 204 ? 15.287 42.062 -23.154 1.00 32.28 204 LYS A CA 1
ATOM 1579 C C . LYS A 1 204 ? 14.604 40.936 -23.961 1.00 32.28 204 LYS A C 1
ATOM 1581 O O . LYS A 1 204 ? 15.206 39.904 -24.219 1.00 32.28 204 LYS A O 1
ATOM 1586 N N . ALA A 1 205 ? 13.372 41.195 -24.409 1.00 31.98 205 ALA A N 1
ATOM 1587 C CA . ALA A 1 205 ? 12.755 40.580 -25.594 1.00 31.98 205 ALA A CA 1
ATOM 1588 C C . ALA A 1 205 ? 13.163 41.365 -26.866 1.00 31.98 205 ALA A C 1
ATOM 1590 O O . ALA A 1 205 ? 13.695 42.475 -26.739 1.00 31.98 205 ALA A O 1
ATOM 1591 N N . PRO A 1 206 ? 12.876 40.848 -28.078 1.00 36.69 206 PRO A N 1
ATOM 1592 C CA . PRO A 1 206 ? 11.712 41.380 -28.802 1.00 36.69 206 PRO A CA 1
ATOM 1593 C C . PRO A 1 206 ? 10.909 40.329 -29.599 1.00 36.69 206 PRO A C 1
ATOM 1595 O O . PRO A 1 206 ? 11.255 39.155 -29.670 1.00 36.69 206 PRO A O 1
ATOM 1598 N N . ALA A 1 207 ? 9.793 40.789 -30.170 1.00 33.44 207 ALA A N 1
ATOM 1599 C CA . ALA A 1 207 ? 8.722 40.019 -30.793 1.00 33.44 207 ALA A CA 1
ATOM 1600 C C . ALA A 1 207 ? 8.640 40.170 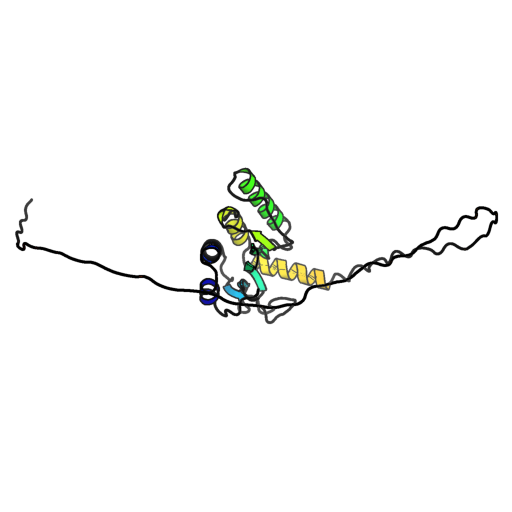-32.334 1.00 33.44 207 ALA A C 1
ATOM 1602 O O . ALA A 1 207 ? 9.152 41.135 -32.891 1.00 33.44 207 ALA A O 1
ATOM 1603 N N . LYS A 1 208 ? 7.826 39.279 -32.936 1.00 34.88 208 LYS A N 1
ATOM 1604 C CA . LYS A 1 208 ? 7.049 39.353 -34.204 1.00 34.88 208 LYS A CA 1
ATOM 1605 C C . LYS A 1 208 ? 7.754 39.203 -35.569 1.00 34.88 208 LYS A C 1
ATOM 1607 O O . LYS A 1 208 ? 8.487 40.082 -36.001 1.00 34.88 208 LYS A O 1
ATOM 1612 N N . LYS A 1 209 ? 7.249 38.243 -36.364 1.00 33.75 209 LYS A N 1
ATOM 1613 C CA . LYS A 1 209 ? 6.462 38.526 -37.588 1.00 33.75 209 LYS A CA 1
ATOM 1614 C C . LYS A 1 209 ? 5.586 37.329 -37.997 1.00 33.75 209 LYS A C 1
ATOM 1616 O O . LYS A 1 209 ? 6.028 36.189 -37.983 1.00 33.75 209 LYS A O 1
ATOM 1621 N N . ALA A 1 210 ? 4.346 37.642 -38.363 1.00 34.09 210 ALA A N 1
ATOM 1622 C CA . ALA A 1 210 ? 3.370 36.796 -39.042 1.00 34.09 210 ALA A CA 1
ATOM 1623 C C . ALA A 1 210 ? 3.025 37.458 -40.390 1.00 34.09 210 ALA A C 1
ATOM 1625 O O . ALA A 1 210 ? 3.014 38.688 -40.439 1.00 34.09 210 ALA A O 1
ATOM 1626 N N . ALA A 1 211 ? 2.740 36.664 -41.431 1.00 34.34 211 ALA A N 1
ATOM 1627 C CA . ALA A 1 211 ? 1.926 36.981 -42.626 1.00 34.34 211 ALA A CA 1
ATOM 1628 C C . ALA A 1 211 ? 1.983 35.760 -43.581 1.00 34.34 211 ALA A C 1
ATOM 1630 O O . ALA A 1 211 ? 3.076 35.348 -43.948 1.00 34.34 211 ALA A O 1
ATOM 1631 N N . THR A 1 212 ? 0.925 34.959 -43.768 1.00 34.69 212 THR A N 1
ATOM 1632 C CA . THR A 1 212 ? -0.271 35.115 -44.640 1.00 34.69 212 THR A CA 1
ATOM 1633 C C . THR A 1 212 ? -0.041 34.995 -46.155 1.00 34.69 212 THR A C 1
ATOM 1635 O O . THR A 1 212 ? 0.572 35.859 -46.769 1.00 34.69 212 THR A O 1
ATOM 1638 N N . LYS A 1 213 ? -0.673 33.974 -46.763 1.00 39.38 213 LYS A N 1
ATOM 1639 C CA . LYS A 1 213 ? -1.602 33.996 -47.928 1.00 39.38 213 LYS A CA 1
ATOM 1640 C C . LYS A 1 213 ? -1.768 32.555 -48.462 1.00 39.38 213 LYS A C 1
ATOM 1642 O O . LYS A 1 213 ? -0.822 31.793 -48.364 1.00 39.38 213 LYS A O 1
ATOM 1647 N N . LYS A 1 214 ? -2.833 32.100 -49.132 1.00 37.44 214 LYS A N 1
ATOM 1648 C CA . LYS A 1 214 ? -4.284 32.378 -49.260 1.00 37.44 214 LYS A CA 1
ATOM 1649 C C . LYS A 1 214 ? -4.735 31.545 -50.486 1.00 37.44 214 LYS A C 1
ATOM 1651 O O . LYS A 1 214 ? -4.072 31.662 -51.507 1.00 37.44 214 LYS A O 1
ATOM 1656 N N . ALA A 1 215 ? -5.906 30.890 -50.394 1.00 35.72 215 ALA A N 1
ATOM 1657 C CA . ALA A 1 215 ? -6.834 30.514 -51.493 1.00 35.72 215 ALA A CA 1
ATOM 1658 C C . ALA A 1 215 ? -6.372 29.438 -52.508 1.00 35.72 215 ALA A C 1
ATOM 1660 O O . ALA A 1 215 ? -5.188 29.299 -52.755 1.00 35.72 215 ALA A O 1
ATOM 1661 N N . ALA A 1 216 ? -7.231 28.659 -53.178 1.00 38.53 216 ALA A N 1
ATOM 1662 C CA . ALA A 1 216 ? -8.697 28.530 -53.279 1.00 38.53 216 ALA A CA 1
ATOM 1663 C C . ALA A 1 216 ? -8.979 27.163 -53.966 1.00 38.53 216 ALA A C 1
ATOM 1665 O O . ALA A 1 216 ? -8.185 26.733 -54.790 1.00 38.53 216 ALA A O 1
ATOM 1666 N N . ALA A 1 217 ? -9.938 26.357 -53.498 1.00 39.28 217 ALA A N 1
ATOM 1667 C CA . ALA A 1 217 ? -11.344 26.261 -53.937 1.00 39.28 217 ALA A CA 1
ATOM 1668 C C . ALA A 1 217 ? -11.584 25.594 -55.310 1.00 39.28 217 ALA A C 1
ATOM 1670 O O . ALA A 1 217 ? -11.060 26.069 -56.311 1.00 39.28 217 ALA A O 1
ATOM 1671 N N . ARG A 1 218 ? -12.490 24.594 -55.335 1.00 40.50 218 ARG A N 1
ATOM 1672 C CA . ARG A 1 218 ? -13.748 24.502 -56.136 1.00 40.50 218 ARG A CA 1
ATOM 1673 C C . ARG A 1 218 ? -14.163 23.025 -56.354 1.00 40.50 218 ARG A C 1
ATOM 1675 O O . ARG A 1 218 ? -13.346 22.234 -56.793 1.00 40.50 218 ARG A O 1
ATOM 1682 N N . THR A 1 219 ? -15.338 22.623 -55.829 1.00 38.25 219 THR A N 1
ATOM 1683 C CA . THR A 1 219 ? -16.591 22.211 -56.550 1.00 38.25 219 THR A CA 1
ATOM 1684 C C . THR A 1 219 ? -16.529 20.812 -57.190 1.00 38.25 219 THR A C 1
ATOM 1686 O O . THR A 1 219 ? -15.498 20.478 -57.738 1.00 38.25 219 THR A O 1
ATOM 1689 N N . ALA A 1 220 ? -17.552 19.956 -57.291 1.00 39.91 220 ALA A N 1
ATOM 1690 C CA . ALA A 1 220 ? -18.977 19.909 -56.940 1.00 39.91 220 ALA A CA 1
ATOM 1691 C C . ALA A 1 220 ? -19.515 18.491 -57.305 1.00 39.91 220 ALA A C 1
ATOM 1693 O O . ALA A 1 220 ? -18.824 17.745 -57.991 1.00 39.91 220 ALA A O 1
ATOM 1694 N N . GLY A 1 221 ? -20.772 18.186 -56.933 1.00 37.12 221 GLY A N 1
ATOM 1695 C CA . GLY A 1 221 ? -21.615 17.098 -57.487 1.00 37.12 221 GLY A CA 1
ATOM 1696 C C . GLY A 1 221 ? -21.861 15.965 -56.480 1.00 37.12 221 GLY A C 1
ATOM 1697 O O . GLY A 1 221 ? -20.933 15.236 -56.177 1.00 37.12 221 GLY A O 1
ATOM 1698 N N . LYS A 1 222 ? -22.984 15.827 -55.756 1.00 41.69 222 LYS A N 1
ATOM 1699 C CA . LYS A 1 222 ? -24.446 15.859 -56.020 1.00 41.69 222 LYS A CA 1
ATOM 1700 C C . LYS A 1 222 ? -25.000 14.582 -56.689 1.00 41.69 222 LYS A C 1
ATOM 1702 O O . LYS A 1 222 ? -24.614 14.271 -57.805 1.00 41.69 222 LYS A O 1
ATOM 1707 N N . ALA A 1 223 ? -26.024 14.020 -56.019 1.00 40.88 223 ALA A N 1
ATOM 1708 C CA . ALA A 1 223 ? -27.046 13.044 -56.457 1.00 40.88 223 ALA A CA 1
ATOM 1709 C C . ALA A 1 223 ? -26.568 11.592 -56.657 1.00 40.88 223 ALA A C 1
ATOM 1711 O O . ALA A 1 223 ? -25.453 11.369 -57.089 1.00 40.88 223 ALA A O 1
ATOM 1712 N N . GLY A 1 224 ? -27.327 10.532 -56.378 1.00 36.38 224 GLY A N 1
ATOM 1713 C CA . GLY A 1 224 ? -28.700 10.290 -55.912 1.00 36.38 224 GLY A CA 1
ATOM 1714 C C . GLY A 1 224 ? -28.805 8.763 -55.686 1.00 36.38 224 GLY A C 1
ATOM 1715 O O . GLY A 1 224 ? -28.031 8.011 -56.260 1.00 36.38 224 GLY A O 1
ATOM 1716 N N . GLY A 1 225 ? -29.588 8.257 -54.735 1.00 37.53 225 GLY A N 1
ATOM 1717 C CA . GLY A 1 225 ? -30.940 7.778 -55.030 1.00 37.53 225 GLY A CA 1
ATOM 1718 C C . GLY A 1 225 ? -31.033 6.238 -55.084 1.00 37.53 225 GLY A C 1
ATOM 1719 O O . GLY A 1 225 ? -30.545 5.626 -56.017 1.00 37.53 225 GLY A O 1
ATOM 1720 N N . SER A 1 226 ? -31.692 5.661 -54.069 1.00 46.12 226 SER A N 1
ATOM 1721 C CA . SER A 1 226 ? -32.598 4.491 -54.084 1.00 46.12 226 SER A CA 1
ATO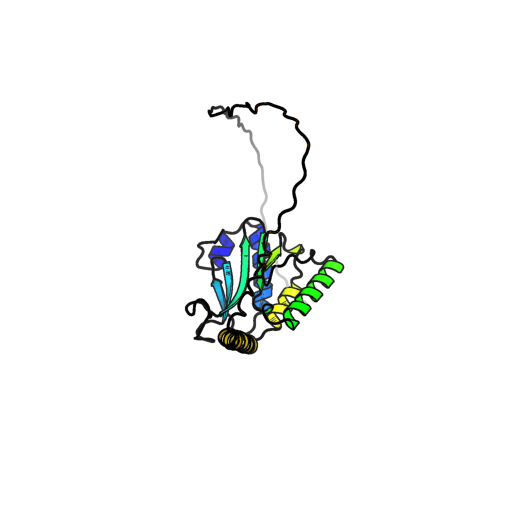M 1722 C C . SER A 1 226 ? -32.337 3.295 -55.024 1.00 46.12 226 SER A C 1
ATOM 1724 O O . SER A 1 226 ? -32.465 3.425 -56.237 1.00 46.12 226 SER A O 1
ATOM 1726 N N . ARG A 1 227 ? -32.252 2.077 -54.454 1.00 45.19 227 ARG A N 1
ATOM 1727 C CA . ARG A 1 227 ? -33.253 1.017 -54.720 1.00 45.19 227 ARG A CA 1
ATOM 1728 C C . ARG A 1 227 ? -33.126 -0.203 -53.802 1.00 45.19 227 ARG A C 1
ATOM 1730 O O . ARG A 1 227 ? -32.044 -0.708 -53.536 1.00 45.19 227 ARG A O 1
ATOM 1737 N N . ALA A 1 228 ? -34.293 -0.661 -53.364 1.00 51.25 228 ALA A N 1
ATOM 1738 C CA . ALA A 1 228 ? -34.566 -1.918 -52.684 1.00 51.25 228 ALA A CA 1
ATOM 1739 C C . ALA A 1 228 ? -34.643 -3.113 -53.659 1.00 51.25 228 ALA A C 1
ATOM 1741 O O . ALA A 1 228 ? -35.042 -2.919 -54.804 1.00 51.25 228 ALA A O 1
ATOM 1742 N N . ALA A 1 229 ? -34.346 -4.322 -53.161 1.00 49.81 229 ALA A N 1
ATOM 1743 C CA . ALA A 1 229 ? -34.887 -5.658 -53.518 1.00 49.81 229 ALA A CA 1
ATOM 1744 C C . ALA A 1 229 ? -33.984 -6.696 -52.807 1.00 49.81 229 ALA A C 1
ATOM 1746 O O . ALA A 1 229 ? -32.776 -6.639 -52.982 1.00 49.81 229 ALA A O 1
ATOM 1747 N N . ARG A 1 230 ? -34.396 -7.502 -51.817 1.00 54.56 230 ARG A N 1
ATOM 1748 C CA . ARG A 1 230 ? -35.423 -8.565 -51.728 1.00 54.56 230 ARG A CA 1
ATOM 1749 C C . ARG A 1 230 ? -35.162 -9.745 -52.682 1.00 54.56 230 ARG A C 1
ATOM 1751 O O . ARG A 1 230 ? -35.112 -9.527 -53.885 1.00 54.56 230 ARG A O 1
ATOM 1758 N N . ARG A 1 231 ? -35.204 -10.957 -52.093 1.00 54.31 231 ARG A N 1
ATOM 1759 C CA . ARG A 1 231 ? -35.075 -12.328 -52.659 1.00 54.31 231 ARG A CA 1
ATOM 1760 C C . ARG A 1 231 ? -33.623 -12.786 -52.837 1.00 54.31 231 ARG A C 1
ATOM 1762 O O . ARG A 1 231 ? -32.812 -11.998 -53.291 1.00 54.31 231 ARG A O 1
ATOM 1769 N N . SER A 1 232 ? -33.228 -14.013 -52.517 1.00 59.75 232 SER A N 1
ATOM 1770 C CA . SER A 1 232 ? -33.858 -15.193 -51.902 1.00 59.75 232 SER A CA 1
ATOM 1771 C C . SER A 1 232 ? -32.725 -16.087 -51.402 1.00 59.75 232 SER A C 1
ATOM 1773 O O . SER A 1 232 ? -31.614 -15.952 -51.957 1.00 59.75 232 SER A O 1
#

Sequence (232 aa):
MQSKATTVEAYLKELPEDRRKAIEALRKVFKKNLGKGYQEGMQYGMIGYFVPHSVYPDGYHCDPKQPLPFAGLASQKNHMSLYMMCIYGIDEHRDRFVKGWQAAAAEGRARKLDMGKACIRFKKLEDVPLDVVGEAIKRVPVKAYIEHYESVIKQSGARKPAAKKAAGKPAAKKSAARKATGKKATTKKSTAKNAASKKVAAKKAPAKKAATKKAAARTAGKAGGSRAARRS

Secondary structure (DSSP, 8-state):
-----SSHHHHHHHS-HHHHHHHHHHHHHHHHHPPTT-EEEEETTEEEEEE-TTT-TT-BTTBTTS-EEEEEEEE-SS-EEEEEGGGSS-HHHHHHHHHHHHHHHHTTSSPPP-B-SSEEEESSGGGS-HHHHHHHHHT--HHHHHHHHHHHHHHHHH----------PPPPPP----------------------------------------------------------

Foldseek 3Di:
DAAPDFFPVVLLVPDDPQLSVLLVVLVVLLVVQAAPQWDWGDDRRFIFIFRDCVRPVQADPVDSVHGHTAWTWDDDPQWIKIQGCLCAQPVVLVVQLQVVLVVCVVVVQAPRWDDDRRITTHHHNSNDDSVSVSVSNNVDDPVNVVVSVVVVVVVVVVDDDPPPPPPDDDDDDDDDDDDDDDDDDDDDDDDDDDDDDDDDDDDDDDDDDDDDDDDDDDYDDDDDDDDDDDDD